Protein AF-A0A6C0IXD8-F1 (afdb_monomer_lite)

pLDDT: mean 88.72, std 10.41, range [42.44, 98.44]

Foldseek 3Di:
DPPPVVVLVVLLVVLVVCLVVVVLVVNVVSCVVCVVVLVVVPPLDPSSQSSLLSVLSSCLVVVVVVVNVVSCVVCVVSHDLVSLQSVLLSCVVPPVPVSVVSLVVSVVQFADEQVNVQVCQVSVVLVSLVVFAPFLYAHQDPPPFDFDPDCPLFAADDDDVVLLVVVLVVLVVLDDPVLVVVLVVLCVVVLPFAEEEEALVQQQLVPVRHRDLVSLVSVLVVLVVCVVVRYQYQYEEAPQQLDCDDPRHGDDPSSPVSSVSCCVSNSPSYRHGYPPGDSVSVQLSCCSVSVHAYEHPDLCVVVLVVPDDPDRDNSSVSSSSSNSLSYWYWDDDPPDIGTDPLSNDSGRQGWHADPNWIWHAHPVRTITIDD

Structure (mmCIF, N/CA/C/O backbone):
data_AF-A0A6C0IXD8-F1
#
_entry.id   AF-A0A6C0IXD8-F1
#
loop_
_atom_site.group_PDB
_atom_site.id
_atom_site.type_symbol
_atom_site.label_atom_id
_atom_site.label_alt_id
_atom_site.label_comp_id
_atom_site.label_asym_id
_atom_site.label_entity_id
_atom_site.label_seq_id
_atom_site.pdbx_PDB_ins_code
_atom_site.Cartn_x
_atom_site.Cartn_y
_atom_site.Cartn_z
_atom_site.occupancy
_atom_site.B_iso_or_equiv
_atom_site.auth_seq_id
_atom_site.auth_comp_id
_atom_site.auth_asym_id
_atom_site.auth_atom_id
_atom_site.pdbx_PDB_model_num
ATOM 1 N N . MET A 1 1 ? 20.374 34.508 -15.115 1.00 42.44 1 MET A N 1
ATOM 2 C CA . MET A 1 1 ? 20.279 33.043 -14.886 1.00 42.44 1 MET A CA 1
ATOM 3 C C . MET A 1 1 ? 19.040 32.383 -15.519 1.00 42.44 1 MET A C 1
ATOM 5 O O . MET A 1 1 ? 18.922 31.171 -15.458 1.00 42.44 1 MET A O 1
ATOM 9 N N . THR A 1 2 ? 18.142 33.119 -16.185 1.00 46.53 2 THR A N 1
ATOM 10 C CA . THR A 1 2 ? 16.890 32.603 -16.788 1.00 46.53 2 THR A CA 1
ATOM 11 C C . THR A 1 2 ? 17.009 32.144 -18.252 1.00 46.53 2 THR A C 1
ATOM 13 O O . THR A 1 2 ? 16.083 31.535 -18.786 1.00 46.53 2 THR A O 1
ATOM 16 N N . THR A 1 3 ? 18.137 32.409 -18.915 1.00 56.50 3 THR A N 1
ATOM 17 C CA . THR A 1 3 ? 18.335 32.192 -20.359 1.00 56.50 3 THR A CA 1
ATOM 18 C C . THR A 1 3 ? 18.715 30.755 -20.738 1.00 56.50 3 THR A C 1
ATOM 20 O O . THR A 1 3 ? 18.281 30.288 -21.788 1.00 56.50 3 THR A O 1
ATOM 23 N N . SER A 1 4 ? 19.434 30.009 -19.888 1.00 69.50 4 SER A N 1
ATOM 24 C CA . SER A 1 4 ? 19.856 28.628 -20.193 1.00 69.50 4 SER A CA 1
ATOM 25 C C . SER A 1 4 ? 18.725 27.603 -20.049 1.00 69.50 4 SER A C 1
ATOM 27 O O . SER A 1 4 ? 18.538 26.761 -20.922 1.00 69.50 4 SER A O 1
ATOM 29 N N . ALA A 1 5 ? 17.908 27.699 -18.996 1.00 74.62 5 ALA A N 1
ATOM 30 C CA . ALA A 1 5 ? 16.806 26.759 -18.770 1.00 74.62 5 ALA A CA 1
ATOM 31 C C . ALA A 1 5 ? 15.726 26.856 -19.861 1.00 74.62 5 ALA A C 1
ATOM 33 O O . ALA A 1 5 ? 15.220 25.840 -20.333 1.00 74.62 5 ALA A O 1
ATOM 34 N N . ARG A 1 6 ? 15.396 28.076 -20.309 1.00 82.56 6 ARG A N 1
ATOM 35 C CA . ARG A 1 6 ? 14.445 28.288 -21.412 1.00 82.56 6 ARG A CA 1
ATOM 36 C C . ARG A 1 6 ? 14.970 27.710 -22.729 1.00 82.56 6 ARG A C 1
ATOM 38 O O . ARG A 1 6 ? 14.201 27.099 -23.462 1.00 82.56 6 ARG A O 1
ATOM 45 N N . TYR A 1 7 ? 16.267 27.861 -22.991 1.00 85.31 7 TYR A N 1
ATOM 46 C CA . TYR A 1 7 ? 16.922 27.280 -24.162 1.00 85.31 7 TYR A CA 1
ATOM 47 C C . TYR A 1 7 ? 16.812 25.747 -24.174 1.00 85.31 7 TYR A C 1
ATOM 49 O O . TYR A 1 7 ? 16.302 25.179 -25.138 1.00 85.31 7 TYR A O 1
ATOM 57 N N . PHE A 1 8 ? 17.179 25.075 -23.076 1.00 86.88 8 PHE A N 1
ATOM 58 C CA . PHE A 1 8 ? 17.083 23.612 -22.994 1.00 86.88 8 PHE A CA 1
ATOM 59 C C . PHE A 1 8 ? 15.641 23.094 -23.073 1.00 86.88 8 PHE A C 1
ATOM 61 O O . PHE A 1 8 ? 15.390 22.071 -23.707 1.00 86.88 8 PHE A O 1
ATOM 68 N N . ARG A 1 9 ? 14.669 23.816 -22.499 1.00 88.12 9 ARG A N 1
ATOM 69 C CA . ARG A 1 9 ? 13.244 23.467 -22.646 1.00 88.12 9 ARG A CA 1
ATOM 70 C C . ARG A 1 9 ? 12.777 23.524 -24.094 1.00 88.12 9 ARG A C 1
ATOM 72 O O . ARG A 1 9 ? 12.046 22.631 -24.507 1.00 88.12 9 ARG A O 1
ATOM 79 N N . ASN A 1 10 ? 13.212 24.527 -24.855 1.00 91.25 10 ASN A N 1
ATOM 80 C CA . ASN A 1 10 ? 12.882 24.621 -26.276 1.00 91.25 10 ASN A CA 1
ATOM 81 C C . ASN A 1 10 ? 13.479 23.452 -27.070 1.00 91.25 10 ASN A C 1
ATOM 83 O O . ASN A 1 10 ? 12.788 22.890 -27.912 1.00 91.25 10 ASN A O 1
ATOM 87 N N . ILE A 1 11 ? 14.718 23.040 -26.772 1.00 92.88 11 ILE A N 1
ATOM 88 C CA . ILE A 1 11 ? 15.319 21.858 -27.412 1.00 92.88 11 ILE A CA 1
ATOM 89 C C . ILE A 1 11 ? 14.497 20.604 -27.111 1.00 92.88 11 ILE A C 1
ATOM 91 O O . ILE A 1 11 ? 14.124 19.894 -28.039 1.00 92.88 11 ILE A O 1
ATOM 95 N N . ASN A 1 12 ? 14.171 20.352 -25.840 1.00 93.12 12 ASN A N 1
ATOM 96 C CA . ASN A 1 12 ? 13.378 19.181 -25.459 1.00 93.12 12 ASN A CA 1
ATOM 97 C C . ASN A 1 12 ? 11.992 19.197 -26.111 1.00 93.12 12 ASN A C 1
ATOM 99 O O . ASN A 1 12 ? 11.518 18.162 -26.567 1.00 93.12 12 ASN A O 1
ATOM 103 N N . HIS A 1 13 ? 11.351 20.367 -26.175 1.00 95.19 13 HIS A N 1
ATOM 104 C CA . HIS A 1 13 ? 10.063 20.524 -26.841 1.00 95.19 13 HIS A CA 1
ATOM 105 C C . HIS A 1 13 ? 10.154 20.196 -28.335 1.00 95.19 13 HIS A C 1
ATOM 107 O O . HIS A 1 13 ? 9.361 19.398 -28.827 1.00 95.19 13 HIS A O 1
ATOM 113 N N . ASN A 1 14 ? 11.142 20.750 -29.040 1.00 95.69 14 ASN A N 1
ATOM 114 C CA . ASN A 1 14 ? 11.331 20.495 -30.467 1.00 95.69 14 ASN A CA 1
ATOM 115 C C . ASN A 1 14 ? 11.665 19.025 -30.738 1.00 95.69 14 ASN A C 1
ATOM 117 O O . ASN A 1 14 ? 11.085 18.428 -31.639 1.00 95.69 14 ASN A O 1
ATOM 121 N N . LEU A 1 15 ? 12.543 18.421 -29.930 1.00 96.06 15 LEU A N 1
ATOM 122 C CA . LEU A 1 15 ? 12.874 17.005 -30.058 1.00 96.06 15 LEU A CA 1
ATOM 123 C C . LEU A 1 15 ? 11.634 16.132 -29.851 1.00 96.06 15 LEU A C 1
ATOM 125 O O . LEU A 1 15 ? 11.383 15.240 -30.650 1.00 96.06 15 LEU A O 1
ATOM 129 N N . TYR A 1 16 ? 10.826 16.419 -28.828 1.00 96.12 16 TYR A N 1
ATOM 130 C CA . TYR A 1 16 ? 9.556 15.728 -28.620 1.00 96.12 16 TYR A CA 1
ATOM 131 C C . TYR A 1 16 ? 8.643 15.835 -29.851 1.00 96.12 16 TYR A C 1
ATOM 133 O O . TYR A 1 16 ? 8.161 14.814 -30.327 1.00 96.12 16 TYR A O 1
ATOM 141 N N . GLN A 1 17 ? 8.460 17.038 -30.408 1.00 96.94 17 GLN A N 1
ATOM 142 C CA . GLN A 1 17 ? 7.643 17.241 -31.611 1.00 96.94 17 GLN A CA 1
ATOM 143 C C . GLN A 1 17 ? 8.174 16.454 -32.817 1.00 96.94 17 GLN A C 1
ATOM 145 O O . GLN A 1 17 ? 7.389 15.845 -33.539 1.00 96.94 17 GLN A O 1
ATOM 150 N N . PHE A 1 18 ? 9.493 16.414 -33.024 1.00 96.75 18 PHE A N 1
ATOM 151 C CA . PHE A 1 18 ? 10.083 15.619 -34.101 1.00 96.75 18 PHE A CA 1
ATOM 152 C C . PHE A 1 18 ? 9.850 14.118 -33.913 1.00 96.75 18 PHE A C 1
ATOM 154 O O . PHE A 1 18 ? 9.549 13.433 -34.886 1.00 96.75 18 PHE A O 1
ATOM 161 N N . LEU A 1 19 ? 9.921 13.609 -32.679 1.00 94.69 19 LEU A N 1
ATOM 162 C CA . LEU A 1 19 ? 9.642 12.199 -32.396 1.00 94.69 19 LEU A CA 1
ATOM 163 C C . LEU A 1 19 ? 8.166 11.841 -32.595 1.00 94.69 19 LEU A C 1
ATOM 165 O O . LEU A 1 19 ? 7.882 10.792 -33.161 1.00 94.69 19 LEU A O 1
ATOM 169 N N . GLU A 1 20 ? 7.231 12.697 -32.176 1.00 93.50 20 GLU A N 1
ATOM 170 C CA . GLU A 1 20 ? 5.794 12.457 -32.396 1.00 93.50 20 GLU A CA 1
ATOM 171 C C . GLU A 1 20 ? 5.418 12.504 -33.886 1.00 93.50 20 GLU A C 1
ATOM 173 O O . GLU A 1 20 ? 4.557 11.750 -34.333 1.00 93.50 20 GLU A O 1
ATOM 178 N N . ASN A 1 21 ? 6.102 13.340 -34.672 1.00 93.44 21 ASN A N 1
ATOM 179 C CA . ASN A 1 21 ? 5.870 13.477 -36.113 1.00 93.44 21 ASN A CA 1
ATOM 180 C C . ASN A 1 21 ? 6.719 12.519 -36.974 1.00 93.44 21 ASN A C 1
ATOM 182 O O . ASN A 1 21 ? 6.672 12.607 -38.200 1.00 93.44 21 ASN A O 1
ATOM 186 N N . ASN A 1 22 ? 7.490 11.608 -36.366 1.00 90.62 22 ASN A N 1
ATOM 187 C CA . ASN A 1 22 ? 8.426 10.698 -37.047 1.00 90.62 22 ASN A CA 1
ATOM 188 C C . ASN A 1 22 ? 9.483 11.406 -37.933 1.00 90.62 22 ASN A C 1
ATOM 190 O O . ASN A 1 22 ? 9.986 10.837 -38.904 1.00 90.62 22 ASN A O 1
ATOM 194 N N . SER A 1 23 ? 9.854 12.643 -37.595 1.00 93.75 23 SER A N 1
ATOM 195 C CA . SER A 1 23 ? 10.885 13.451 -38.266 1.00 93.75 23 SER A CA 1
ATOM 196 C C . SER A 1 23 ? 12.293 13.036 -37.810 1.00 93.75 23 SER A C 1
ATOM 198 O O . SER A 1 23 ? 12.977 13.742 -37.065 1.00 93.75 23 SER A O 1
ATOM 200 N N . ASN A 1 24 ? 12.711 11.826 -38.199 1.00 92.06 24 ASN A N 1
ATOM 201 C CA . ASN A 1 24 ? 13.925 11.184 -37.677 1.00 92.06 24 ASN A CA 1
ATOM 202 C C . ASN A 1 24 ? 15.227 11.913 -38.047 1.00 92.06 24 ASN A C 1
ATOM 204 O O . ASN A 1 24 ? 16.169 11.912 -37.252 1.00 92.06 24 ASN A O 1
ATOM 208 N N . ALA A 1 25 ? 15.301 12.534 -39.228 1.00 93.94 25 ALA A N 1
ATOM 209 C CA . ALA A 1 25 ? 16.499 13.250 -39.669 1.00 93.94 25 ALA A CA 1
ATOM 210 C C . ALA A 1 25 ? 16.724 14.516 -38.827 1.00 93.94 25 ALA A C 1
ATOM 212 O O . ALA A 1 25 ? 17.820 14.750 -38.316 1.00 93.94 25 ALA A O 1
ATOM 213 N N . GLU A 1 26 ? 15.659 15.284 -38.611 1.00 95.94 26 GLU A N 1
ATOM 214 C CA . GLU A 1 26 ? 15.639 16.490 -37.791 1.00 95.94 26 GLU A CA 1
ATOM 215 C C . GLU A 1 26 ? 15.909 16.161 -36.321 1.00 95.94 26 GLU A C 1
ATOM 217 O O . GLU A 1 26 ? 16.699 16.847 -35.669 1.00 95.94 26 GLU A O 1
ATOM 222 N N . ALA A 1 27 ? 15.318 15.075 -35.808 1.00 95.56 27 ALA A N 1
ATOM 223 C CA . ALA A 1 27 ? 15.601 14.573 -34.468 1.00 95.56 27 ALA A CA 1
ATOM 224 C C . ALA A 1 27 ? 17.086 14.207 -34.310 1.00 95.56 27 ALA A C 1
ATOM 226 O O . ALA A 1 27 ? 17.732 14.676 -33.374 1.00 95.56 27 ALA A O 1
ATOM 227 N N . SER A 1 28 ? 17.652 13.439 -35.249 1.00 95.31 28 SER A N 1
ATOM 228 C CA . SER A 1 28 ? 19.066 13.047 -35.229 1.00 95.31 28 SER A CA 1
ATOM 229 C C . SER A 1 28 ? 19.998 14.260 -35.265 1.00 95.31 28 SER A C 1
ATOM 231 O O . SER A 1 28 ? 20.913 14.372 -34.446 1.00 95.31 28 SER A O 1
ATOM 233 N N . GLN A 1 29 ? 19.733 15.222 -36.154 1.00 95.81 29 GLN A N 1
ATOM 234 C CA . GLN A 1 29 ? 20.514 16.454 -36.245 1.00 95.81 29 GLN A CA 1
ATOM 235 C C . GLN A 1 29 ? 20.439 17.263 -34.943 1.00 95.81 29 GLN A C 1
ATOM 237 O O . GLN A 1 29 ? 21.460 17.748 -34.448 1.00 95.81 29 GLN A O 1
ATOM 242 N N . LEU A 1 30 ? 19.242 17.389 -34.361 1.00 95.00 30 LEU A N 1
ATOM 243 C CA . LEU A 1 30 ? 19.043 18.116 -33.113 1.00 95.00 30 LEU A CA 1
ATOM 244 C C . LEU A 1 30 ? 19.779 17.444 -31.947 1.00 95.00 30 LEU A C 1
ATOM 246 O O . LEU A 1 30 ? 20.395 18.148 -31.142 1.00 95.00 30 LEU A O 1
ATOM 250 N N . ILE A 1 31 ? 19.758 16.110 -31.879 1.00 94.69 31 ILE A N 1
ATOM 251 C CA . ILE A 1 31 ? 20.506 15.330 -30.890 1.00 94.69 31 ILE A CA 1
ATOM 252 C C . ILE A 1 31 ? 22.002 15.589 -31.065 1.00 94.69 31 ILE A C 1
ATOM 254 O O . ILE A 1 31 ? 22.629 16.098 -30.139 1.00 94.69 31 ILE A O 1
ATOM 258 N N . ASN A 1 32 ? 22.561 15.338 -32.250 1.00 93.00 32 ASN A N 1
ATOM 259 C CA . ASN A 1 32 ? 24.000 15.452 -32.507 1.00 93.00 32 ASN A CA 1
ATOM 260 C C . ASN A 1 32 ? 24.551 16.853 -32.199 1.00 93.00 32 ASN A C 1
ATOM 262 O O . ASN A 1 32 ? 25.610 16.984 -31.585 1.00 93.00 32 ASN A O 1
ATOM 266 N N . ASN A 1 33 ? 23.803 17.902 -32.548 1.00 92.50 33 ASN A N 1
ATOM 267 C CA . ASN A 1 33 ? 24.221 19.284 -32.314 1.00 92.50 33 ASN A CA 1
ATOM 268 C C . ASN A 1 33 ? 24.217 19.678 -30.829 1.00 92.50 33 ASN A C 1
ATOM 270 O O . ASN A 1 33 ? 25.000 20.534 -30.417 1.00 92.50 33 ASN A O 1
ATOM 274 N N . ASN A 1 34 ? 23.329 19.093 -30.020 1.00 89.56 34 ASN A N 1
ATOM 275 C CA . ASN A 1 34 ? 23.097 19.546 -28.646 1.00 89.56 34 ASN A CA 1
ATOM 276 C C . ASN A 1 34 ? 23.604 18.571 -27.579 1.00 89.56 34 ASN A C 1
ATOM 278 O O . ASN A 1 34 ? 23.817 18.988 -26.439 1.00 89.56 34 ASN A O 1
ATOM 282 N N . PHE A 1 35 ? 23.864 17.309 -27.923 1.00 87.81 35 PHE A N 1
ATOM 283 C CA . PHE A 1 35 ? 24.332 16.291 -26.982 1.00 87.81 35 PHE A CA 1
ATOM 284 C C . PHE A 1 35 ? 25.600 16.713 -26.209 1.00 87.81 35 PHE A C 1
ATOM 286 O O . PHE A 1 35 ? 25.595 16.635 -24.976 1.00 87.81 35 PHE A O 1
ATOM 293 N N . PRO A 1 36 ? 26.649 17.274 -26.853 1.00 84.75 36 PRO A N 1
ATOM 294 C CA . PRO A 1 36 ? 27.843 17.738 -26.139 1.00 84.75 36 PRO A CA 1
ATOM 295 C C . PRO A 1 36 ? 27.567 18.887 -25.156 1.00 84.75 36 PRO A C 1
ATOM 297 O O . PRO A 1 36 ? 28.274 19.044 -24.160 1.00 84.75 36 PRO A O 1
ATOM 300 N N . ILE A 1 37 ? 26.545 19.704 -25.427 1.00 82.19 37 ILE A N 1
ATOM 301 C CA . ILE A 1 37 ? 26.159 20.843 -24.584 1.00 82.19 37 ILE A CA 1
ATOM 302 C C . ILE A 1 37 ? 25.464 20.335 -23.318 1.00 82.19 37 ILE A C 1
ATOM 304 O O . ILE A 1 37 ? 25.805 20.763 -22.214 1.00 82.19 37 ILE A O 1
ATOM 308 N N . PHE A 1 38 ? 24.540 19.382 -23.465 1.00 79.38 38 PHE A N 1
ATOM 309 C CA . PHE A 1 38 ? 23.871 18.733 -22.335 1.00 79.38 38 PHE A CA 1
ATOM 310 C C . PHE A 1 38 ? 24.845 17.953 -21.444 1.00 79.38 38 PHE A C 1
ATOM 312 O O . PHE A 1 38 ? 24.666 17.933 -20.226 1.00 79.38 38 PHE A O 1
ATOM 319 N N . LEU A 1 39 ? 25.901 17.384 -22.033 1.00 72.56 39 LEU A N 1
ATOM 320 C CA . LEU A 1 39 ? 26.997 16.736 -21.314 1.00 72.56 39 LEU A CA 1
ATOM 321 C C . LEU A 1 39 ? 27.829 17.704 -20.467 1.00 72.56 39 LEU A C 1
ATOM 323 O O . LEU A 1 39 ? 28.108 17.431 -19.303 1.00 72.56 39 LEU A O 1
ATOM 327 N N . LYS A 1 40 ? 28.219 18.851 -21.031 1.00 70.69 40 LYS A N 1
ATOM 328 C CA . LYS A 1 40 ? 29.021 19.860 -20.315 1.00 70.69 40 LYS A CA 1
ATOM 329 C C . LYS A 1 40 ? 28.241 20.564 -19.204 1.00 70.69 40 LYS A C 1
ATOM 331 O O . LYS A 1 40 ? 28.841 21.010 -18.234 1.00 70.69 40 LYS A O 1
ATOM 336 N N . GLY A 1 41 ? 26.920 20.671 -19.345 1.00 62.25 41 GLY A N 1
ATOM 337 C CA . GLY A 1 41 ? 26.014 21.219 -18.330 1.00 62.25 41 GLY A CA 1
ATOM 338 C C . GLY A 1 41 ? 25.398 20.166 -17.405 1.00 62.25 41 GLY A C 1
ATOM 339 O O . GLY A 1 41 ? 24.355 20.430 -16.800 1.00 62.25 41 GLY A O 1
ATOM 340 N N . TYR A 1 42 ? 25.962 18.956 -17.354 1.00 61.19 42 TYR A N 1
ATOM 341 C CA . TYR A 1 42 ? 25.372 17.841 -16.629 1.00 61.19 42 TYR A CA 1
ATOM 342 C C . TYR A 1 42 ? 25.459 18.038 -15.110 1.00 61.19 42 TYR A C 1
ATOM 344 O O . TYR A 1 42 ? 26.433 17.672 -14.461 1.00 61.19 42 TYR A O 1
ATOM 352 N N . ASN A 1 43 ? 24.380 18.575 -14.538 1.00 64.25 43 ASN A N 1
ATOM 353 C CA . ASN A 1 43 ? 24.223 18.753 -13.091 1.00 64.25 43 ASN A CA 1
ATOM 354 C C . ASN A 1 43 ? 23.050 17.911 -12.545 1.00 64.25 43 ASN A C 1
ATOM 356 O O . ASN A 1 43 ? 22.524 18.196 -11.473 1.00 64.25 43 ASN A O 1
ATOM 360 N N . GLY A 1 44 ? 22.557 16.931 -13.318 1.00 64.94 44 GLY A N 1
ATOM 361 C CA . GLY A 1 44 ? 21.349 16.170 -12.975 1.00 64.94 44 GLY A CA 1
ATOM 362 C C . GLY A 1 44 ? 20.050 16.992 -13.013 1.00 64.94 44 GLY A C 1
ATOM 363 O O . GLY A 1 44 ? 19.069 16.617 -12.368 1.00 64.94 44 GLY A O 1
ATOM 364 N N . THR A 1 45 ? 20.032 18.109 -13.750 1.00 79.56 45 THR A N 1
ATOM 365 C CA . THR A 1 45 ? 18.864 18.996 -13.874 1.00 79.56 45 THR A CA 1
ATOM 366 C C . THR A 1 45 ? 17.694 18.293 -14.566 1.00 79.56 45 THR A C 1
ATOM 368 O O . THR A 1 45 ? 17.865 17.338 -15.332 1.00 79.56 45 THR A O 1
ATOM 371 N N . LYS A 1 46 ? 16.475 18.786 -14.315 1.00 83.00 46 LYS A N 1
ATOM 372 C CA . LYS A 1 46 ? 15.241 18.263 -14.922 1.00 83.00 46 LYS A CA 1
ATOM 373 C C . LYS A 1 46 ? 15.304 18.295 -16.451 1.00 83.00 46 LYS A C 1
ATOM 375 O O . LYS A 1 46 ? 14.890 17.341 -17.102 1.00 83.00 46 LYS A O 1
ATOM 380 N N . GLU A 1 47 ? 15.829 19.379 -17.016 1.00 86.06 47 GLU A N 1
ATOM 381 C CA . GLU A 1 47 ? 15.973 19.557 -18.457 1.00 86.06 47 GLU A CA 1
ATOM 382 C C . GLU A 1 47 ? 16.924 18.519 -19.071 1.00 86.06 47 GLU A C 1
ATOM 384 O O . GLU A 1 47 ? 16.582 17.926 -20.093 1.00 86.06 47 GLU A O 1
ATOM 389 N N . THR A 1 48 ? 18.063 18.234 -18.431 1.00 85.06 48 THR A N 1
ATOM 390 C CA . THR A 1 48 ? 19.012 17.223 -18.919 1.00 85.06 48 THR A CA 1
ATOM 391 C C . THR A 1 48 ? 18.436 15.814 -18.846 1.00 85.06 48 THR A C 1
ATOM 393 O O . THR A 1 48 ? 18.544 15.070 -19.816 1.00 85.06 48 THR A O 1
ATOM 396 N N . LYS A 1 49 ? 17.752 15.456 -17.750 1.00 87.00 49 LYS A N 1
ATOM 397 C CA . LYS A 1 49 ? 17.061 14.159 -17.646 1.00 87.00 49 LYS A CA 1
ATOM 398 C C . LYS A 1 49 ? 16.021 13.988 -18.753 1.00 87.00 49 LYS A C 1
ATOM 400 O O . LYS A 1 49 ? 16.029 12.975 -19.438 1.00 87.00 49 LYS A O 1
ATOM 405 N N . GLY A 1 50 ? 15.196 15.014 -18.983 1.00 89.75 50 GLY A N 1
ATOM 406 C CA . GLY A 1 50 ? 14.196 14.992 -20.052 1.00 89.75 50 GLY A CA 1
ATOM 407 C C . GLY A 1 50 ? 14.805 14.849 -21.449 1.00 89.75 50 GLY A C 1
ATOM 408 O O . GLY A 1 50 ? 14.247 14.138 -22.279 1.00 89.75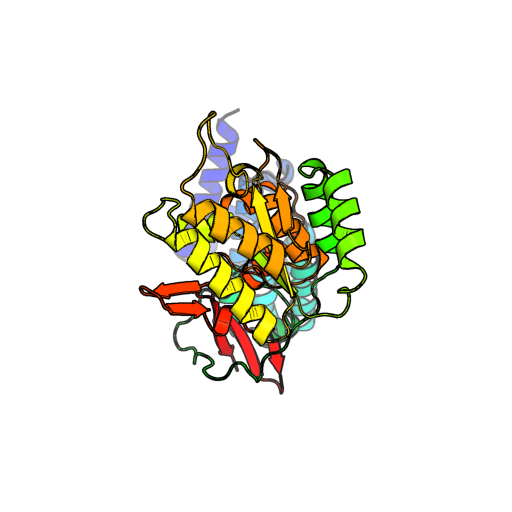 50 GLY A O 1
ATOM 409 N N . PHE A 1 51 ? 15.962 15.467 -21.702 1.00 92.12 51 PHE A N 1
ATOM 410 C CA . PHE A 1 51 ? 16.676 15.303 -22.969 1.00 92.12 51 PHE A CA 1
ATOM 411 C C . PHE A 1 51 ? 17.155 13.858 -23.167 1.00 92.12 51 PHE A C 1
ATOM 413 O O . PHE A 1 51 ? 16.893 13.270 -24.213 1.00 92.12 51 PHE A O 1
ATOM 420 N N . ILE A 1 52 ? 17.794 13.259 -22.154 1.00 92.25 52 ILE A N 1
ATOM 421 C CA . ILE A 1 52 ? 18.285 11.872 -22.219 1.00 92.25 52 ILE A CA 1
ATOM 422 C C . ILE A 1 52 ? 17.142 10.880 -22.472 1.00 92.25 52 ILE A C 1
ATOM 424 O O . ILE A 1 52 ? 17.282 10.001 -23.320 1.00 92.25 52 ILE A O 1
ATOM 428 N N . SER A 1 53 ? 15.990 11.047 -21.819 1.00 94.06 53 SER A N 1
ATOM 429 C CA . SER A 1 53 ? 14.804 10.214 -22.064 1.00 94.06 53 SER A CA 1
ATOM 430 C C . SER A 1 53 ? 14.314 10.292 -23.516 1.00 94.06 53 SER A C 1
ATOM 432 O O . SER A 1 53 ? 13.953 9.274 -24.106 1.00 94.06 53 SER A O 1
ATOM 434 N N . LEU A 1 54 ? 14.332 11.483 -24.126 1.00 95.44 54 LEU A N 1
ATOM 435 C CA . LEU A 1 54 ? 13.958 11.656 -25.535 1.00 95.44 54 LEU A CA 1
ATOM 436 C C . LEU A 1 54 ? 14.989 11.027 -26.482 1.00 95.44 54 LEU A C 1
ATOM 438 O O . LEU A 1 54 ? 14.604 10.410 -27.471 1.00 95.44 54 LEU A O 1
ATOM 442 N N . VAL A 1 55 ? 16.282 11.125 -26.163 1.00 95.56 55 VAL A N 1
ATOM 443 C CA . VAL A 1 55 ? 17.354 10.458 -26.922 1.00 95.56 55 VAL A CA 1
ATOM 444 C C . VAL A 1 55 ? 17.200 8.933 -26.867 1.00 95.56 55 VAL A C 1
ATOM 446 O O . VAL A 1 55 ? 17.297 8.271 -27.896 1.00 95.56 55 VAL A O 1
ATOM 449 N N . LEU A 1 56 ? 16.898 8.364 -25.695 1.00 96.06 56 LEU A N 1
ATOM 450 C CA . LEU A 1 56 ? 16.596 6.933 -25.568 1.00 96.06 56 LEU A CA 1
ATOM 451 C C . LEU A 1 56 ? 15.379 6.539 -26.413 1.00 96.06 56 LEU A C 1
ATOM 453 O O . LEU A 1 56 ? 15.438 5.547 -27.138 1.00 96.06 56 LEU A O 1
ATOM 457 N N . LYS A 1 57 ? 14.297 7.332 -26.369 1.00 95.88 57 LYS A N 1
ATOM 458 C CA . LYS A 1 57 ? 13.103 7.110 -27.201 1.00 95.88 57 LYS A CA 1
ATOM 459 C C . LYS A 1 57 ? 13.455 7.097 -28.692 1.00 95.88 57 LYS A C 1
ATOM 461 O O . LYS A 1 57 ? 12.996 6.202 -29.393 1.00 95.88 57 LYS A O 1
ATOM 466 N N . PHE A 1 58 ? 14.288 8.034 -29.148 1.00 97.44 58 PHE A N 1
ATOM 467 C CA . PHE A 1 58 ? 14.766 8.094 -30.531 1.00 97.44 58 PHE A CA 1
ATOM 468 C C . PHE A 1 58 ? 15.524 6.828 -30.951 1.00 97.44 58 PHE A C 1
ATOM 470 O O . PHE A 1 58 ? 15.238 6.264 -32.007 1.00 97.44 58 PHE A O 1
ATOM 477 N N . TYR A 1 59 ? 16.476 6.353 -30.142 1.00 97.38 59 TYR A N 1
ATOM 478 C CA . TYR A 1 59 ? 17.255 5.158 -30.490 1.00 97.38 59 TYR A CA 1
ATOM 479 C C . TYR A 1 59 ? 16.424 3.872 -30.442 1.00 97.38 59 TYR A C 1
ATOM 481 O O . TYR A 1 59 ? 16.604 2.996 -31.283 1.00 97.38 59 TYR A O 1
ATOM 489 N N . ILE A 1 60 ? 15.442 3.793 -29.538 1.00 95.81 60 ILE A N 1
ATOM 490 C CA . ILE A 1 60 ? 14.445 2.714 -29.530 1.00 95.81 60 ILE A CA 1
ATOM 491 C C . ILE A 1 60 ? 13.616 2.735 -30.821 1.00 95.81 60 ILE A C 1
ATOM 493 O O . ILE A 1 60 ? 13.471 1.702 -31.469 1.00 95.81 60 ILE A O 1
ATOM 497 N N . SER A 1 61 ? 13.084 3.897 -31.225 1.00 94.31 61 SER A N 1
ATOM 498 C CA . SER A 1 61 ? 12.227 4.000 -32.415 1.00 94.31 61 SER A CA 1
ATOM 499 C C . SER A 1 61 ? 12.986 3.821 -33.731 1.00 94.31 61 SER A C 1
ATOM 501 O O . SER A 1 61 ? 12.405 3.370 -34.713 1.00 94.31 61 SER A O 1
ATOM 503 N N . SER A 1 62 ? 14.276 4.164 -33.759 1.00 94.75 62 SER A N 1
ATOM 504 C CA . SER A 1 62 ? 15.163 3.956 -34.914 1.00 94.75 62 SER A CA 1
ATOM 505 C C . SER A 1 62 ? 15.854 2.588 -34.924 1.00 94.75 62 SER A C 1
ATOM 507 O O . SER A 1 62 ? 16.559 2.281 -35.882 1.00 94.75 62 SER A O 1
ATOM 509 N N . ASN A 1 63 ? 15.614 1.750 -33.906 1.00 94.44 63 ASN A N 1
ATOM 510 C CA . ASN A 1 63 ? 16.204 0.418 -33.758 1.00 94.44 63 ASN A CA 1
ATOM 511 C C . ASN A 1 63 ? 17.752 0.431 -33.748 1.00 94.44 63 ASN A C 1
ATOM 513 O O . ASN A 1 63 ? 18.401 -0.494 -34.239 1.00 94.44 63 ASN A O 1
ATOM 517 N N . ASP A 1 64 ? 18.347 1.493 -33.197 1.00 96.00 64 ASP A N 1
ATOM 518 C CA . ASP A 1 64 ? 19.797 1.671 -33.063 1.00 96.00 64 ASP A CA 1
ATOM 519 C C . ASP A 1 64 ? 20.267 1.156 -31.695 1.00 96.00 64 ASP A C 1
ATOM 521 O O . ASP A 1 64 ? 20.438 1.904 -30.728 1.00 96.00 64 ASP A O 1
ATOM 525 N N . SER A 1 65 ? 20.456 -0.162 -31.604 1.00 96.50 65 SER A N 1
ATOM 526 C CA . SER A 1 65 ? 20.831 -0.837 -30.355 1.00 96.50 65 SER A CA 1
ATOM 527 C C . SER A 1 65 ? 22.185 -0.390 -29.799 1.00 96.50 65 SER A C 1
ATOM 529 O O . SER A 1 65 ? 22.376 -0.382 -28.586 1.00 96.50 65 SER A O 1
ATOM 531 N N . ILE A 1 66 ? 23.136 -0.022 -30.666 1.00 96.56 66 ILE A N 1
ATOM 532 C CA . ILE A 1 66 ? 24.497 0.345 -30.250 1.00 96.56 66 ILE A CA 1
ATOM 533 C C . ILE A 1 66 ? 24.459 1.674 -29.500 1.00 96.56 66 ILE A C 1
ATOM 535 O O . ILE A 1 66 ? 24.964 1.775 -28.380 1.00 96.56 66 ILE A O 1
ATOM 539 N N . ASN A 1 67 ? 23.837 2.695 -30.093 1.00 95.75 67 ASN A N 1
ATOM 540 C CA . ASN A 1 67 ? 23.727 3.988 -29.432 1.00 95.75 67 ASN A CA 1
ATOM 541 C C . ASN A 1 67 ? 22.762 3.939 -28.246 1.00 95.75 67 ASN A C 1
ATOM 543 O O . ASN A 1 67 ? 23.031 4.581 -27.230 1.00 95.75 67 ASN A O 1
ATOM 547 N N . LEU A 1 68 ? 21.704 3.126 -28.316 1.00 97.06 68 LEU A N 1
ATOM 548 C CA . LEU A 1 68 ? 20.822 2.880 -27.178 1.00 97.06 68 LEU A CA 1
ATOM 549 C C . LEU A 1 68 ? 21.593 2.360 -25.953 1.00 97.06 68 LEU A C 1
ATOM 551 O O . LEU A 1 68 ? 21.469 2.934 -24.869 1.00 97.06 68 LEU A O 1
ATOM 555 N N . ASP A 1 69 ? 22.418 1.323 -26.126 1.00 97.56 69 ASP A N 1
ATOM 556 C CA . ASP A 1 69 ? 23.215 0.727 -25.046 1.00 97.56 69 ASP A CA 1
ATOM 557 C C . ASP A 1 69 ? 24.228 1.723 -24.479 1.00 97.56 69 ASP A C 1
ATOM 559 O O . ASP A 1 69 ? 24.347 1.865 -23.259 1.00 97.56 69 ASP A O 1
ATOM 563 N N . ASN A 1 70 ? 24.912 2.467 -25.353 1.00 95.19 70 ASN A N 1
ATOM 564 C CA . ASN A 1 70 ? 25.878 3.484 -24.943 1.00 95.19 70 ASN A CA 1
ATOM 565 C C . ASN A 1 70 ? 25.230 4.549 -24.051 1.00 95.19 70 ASN A C 1
ATOM 567 O O . ASN A 1 70 ? 25.780 4.895 -23.001 1.00 95.19 70 ASN A O 1
ATOM 571 N N . ILE A 1 71 ? 24.052 5.053 -24.433 1.00 94.00 71 ILE A N 1
ATOM 572 C CA . ILE A 1 71 ? 23.316 6.031 -23.627 1.00 94.00 71 ILE A CA 1
ATOM 573 C C . ILE A 1 71 ? 22.845 5.392 -22.320 1.00 94.00 71 ILE A C 1
ATOM 575 O O . ILE A 1 71 ? 23.082 5.950 -21.250 1.00 94.00 71 ILE A O 1
ATOM 579 N N . TYR A 1 72 ? 22.222 4.214 -22.373 1.00 95.00 72 TYR A N 1
ATOM 580 C CA . TYR A 1 72 ? 21.704 3.554 -21.178 1.00 95.00 72 TYR A CA 1
ATOM 581 C C . TYR A 1 72 ? 22.796 3.320 -20.128 1.00 95.00 72 TYR A C 1
ATOM 583 O O . TYR A 1 72 ? 22.628 3.713 -18.977 1.00 95.00 72 TYR A O 1
ATOM 591 N N . ILE A 1 73 ? 23.937 2.750 -20.523 1.00 94.00 73 ILE A N 1
ATOM 592 C CA . ILE A 1 73 ? 25.060 2.471 -19.618 1.00 94.00 73 ILE A CA 1
ATOM 593 C C . ILE A 1 73 ? 25.633 3.771 -19.044 1.00 94.00 73 ILE A C 1
ATOM 595 O O . ILE A 1 73 ? 25.839 3.866 -17.833 1.00 94.00 73 ILE A O 1
ATOM 599 N N . SER A 1 74 ? 25.847 4.786 -19.886 1.00 90.81 74 SER A N 1
ATOM 600 C CA . SER A 1 74 ? 26.487 6.043 -19.471 1.00 90.81 74 SER A CA 1
ATOM 601 C C . SER A 1 74 ? 25.657 6.839 -18.460 1.00 90.81 74 SER A C 1
ATOM 603 O O . SER A 1 74 ? 26.223 7.521 -17.607 1.00 90.81 74 SER A O 1
ATOM 605 N N . TYR A 1 75 ? 24.324 6.757 -18.530 1.00 90.00 75 TYR A N 1
ATOM 606 C CA . TYR A 1 75 ? 23.422 7.553 -17.684 1.00 90.00 75 TYR A CA 1
ATOM 607 C C . TYR A 1 75 ? 22.537 6.714 -16.766 1.00 90.00 75 TYR A C 1
ATOM 609 O O . TYR A 1 75 ? 21.625 7.260 -16.152 1.00 90.00 75 TYR A O 1
ATOM 617 N N . LYS A 1 76 ? 22.808 5.412 -16.628 1.00 90.00 76 LYS A N 1
ATOM 618 C CA . LYS A 1 76 ? 21.961 4.439 -15.918 1.00 90.00 76 LYS A CA 1
ATOM 619 C C . LYS A 1 76 ? 21.409 4.954 -14.582 1.00 90.00 76 LYS A C 1
ATOM 621 O O . LYS A 1 76 ? 20.208 4.894 -14.349 1.00 90.00 76 LYS A O 1
ATOM 626 N N . ASN A 1 77 ? 22.277 5.545 -13.758 1.00 86.31 77 ASN A N 1
ATOM 627 C CA . ASN A 1 77 ? 21.955 6.025 -12.407 1.00 86.31 77 ASN A CA 1
ATOM 628 C C . ASN A 1 77 ? 21.104 7.307 -12.358 1.00 86.31 77 ASN A C 1
ATOM 630 O O . ASN A 1 77 ? 20.758 7.780 -11.276 1.00 86.31 77 ASN A O 1
ATOM 634 N N . THR A 1 78 ? 20.803 7.927 -13.498 1.00 83.38 78 THR A N 1
ATOM 635 C CA . THR A 1 78 ? 20.015 9.169 -13.565 1.00 83.38 78 THR A CA 1
ATOM 636 C C . THR A 1 78 ? 18.785 9.067 -14.447 1.00 83.38 78 THR A C 1
ATOM 638 O O . THR A 1 78 ? 17.998 10.021 -14.492 1.00 83.38 78 THR A O 1
ATOM 641 N N . LEU A 1 79 ? 18.594 7.909 -15.082 1.00 88.56 79 LEU A N 1
ATOM 642 C CA . LEU A 1 79 ? 17.408 7.585 -15.854 1.00 88.56 79 LEU A CA 1
ATOM 643 C C . LEU A 1 79 ? 16.158 7.585 -14.976 1.00 88.56 79 LEU A C 1
ATOM 645 O O . LEU A 1 79 ? 16.194 7.306 -13.771 1.00 88.56 79 LEU A O 1
ATOM 649 N N . MET A 1 80 ? 15.024 7.899 -15.596 1.00 87.38 80 MET A N 1
ATOM 650 C CA . MET A 1 80 ? 13.730 7.729 -14.951 1.00 87.38 80 MET A CA 1
ATOM 651 C C . MET A 1 80 ? 13.306 6.260 -15.027 1.00 87.38 80 MET A C 1
ATOM 653 O O . MET A 1 80 ? 13.665 5.539 -15.956 1.00 87.38 80 MET A O 1
ATOM 657 N N . LYS A 1 81 ? 12.437 5.833 -14.103 1.00 89.81 81 LYS A N 1
ATOM 658 C CA . LYS A 1 81 ? 11.847 4.479 -14.084 1.00 89.81 81 LYS A CA 1
ATOM 659 C C . LYS A 1 81 ? 11.336 4.026 -15.452 1.00 89.81 81 LYS A C 1
ATOM 661 O O . LYS A 1 81 ? 11.555 2.896 -15.877 1.00 89.81 81 LYS A O 1
ATOM 666 N N . ARG A 1 82 ? 10.638 4.936 -16.141 1.00 92.50 82 ARG A N 1
ATOM 667 C CA . ARG A 1 82 ? 10.040 4.682 -17.453 1.00 92.50 82 ARG A CA 1
ATOM 668 C C . ARG A 1 82 ? 11.086 4.430 -18.537 1.00 92.50 82 ARG A C 1
ATOM 670 O O . ARG A 1 82 ? 10.844 3.597 -19.398 1.00 92.50 82 ARG A O 1
ATOM 677 N N . ASP A 1 83 ? 12.229 5.105 -18.473 1.00 94.75 83 ASP A N 1
ATOM 678 C CA . ASP A 1 83 ? 13.313 4.953 -19.446 1.00 94.75 83 ASP A CA 1
ATOM 679 C C . ASP A 1 83 ? 13.943 3.563 -19.340 1.00 94.75 83 ASP A C 1
ATOM 681 O O . ASP A 1 83 ? 14.099 2.870 -20.343 1.00 94.75 83 ASP A O 1
ATOM 685 N N . ILE A 1 84 ? 14.222 3.119 -18.110 1.00 95.56 84 ILE A N 1
ATOM 686 C CA . ILE A 1 84 ? 14.768 1.783 -17.836 1.00 95.56 84 ILE A CA 1
ATOM 687 C C . ILE A 1 84 ? 13.766 0.700 -18.259 1.00 95.56 84 ILE A C 1
ATOM 689 O O . ILE A 1 84 ? 14.145 -0.312 -18.850 1.00 95.56 84 ILE A O 1
ATOM 693 N N . LEU A 1 85 ? 12.473 0.916 -18.002 1.00 95.94 85 LEU A N 1
ATOM 694 C CA . LEU A 1 85 ? 11.428 -0.028 -18.387 1.00 95.94 85 LEU A CA 1
ATOM 695 C C . LEU A 1 85 ? 11.239 -0.102 -19.912 1.00 95.94 85 LEU A C 1
ATOM 697 O O . LEU A 1 85 ? 11.089 -1.196 -20.446 1.00 95.94 85 LEU A O 1
ATOM 701 N N . ASN A 1 86 ? 11.320 1.030 -20.620 1.00 97.12 86 ASN A N 1
ATOM 702 C CA . ASN A 1 86 ? 11.312 1.072 -22.087 1.00 97.12 86 ASN A CA 1
ATOM 703 C C . ASN A 1 86 ? 12.533 0.355 -22.682 1.00 97.12 86 ASN A C 1
ATOM 705 O O . ASN A 1 86 ? 12.387 -0.410 -23.631 1.00 97.12 86 ASN A O 1
ATOM 709 N N . TYR A 1 87 ? 13.721 0.556 -22.104 1.00 98.06 87 TYR A N 1
ATOM 710 C CA . TYR A 1 87 ? 14.933 -0.172 -22.492 1.00 98.06 87 TYR A CA 1
ATOM 711 C C . TYR A 1 87 ? 14.776 -1.684 -22.272 1.00 98.06 87 TYR A C 1
ATOM 713 O O . TYR A 1 87 ? 15.095 -2.490 -23.145 1.00 98.06 87 TYR A O 1
ATOM 721 N N . SER A 1 88 ? 14.211 -2.075 -21.127 1.00 97.94 88 SER A N 1
ATOM 722 C CA . SER A 1 88 ? 13.931 -3.481 -20.821 1.00 97.94 88 SER A CA 1
ATOM 723 C C . SER A 1 88 ? 12.921 -4.075 -21.808 1.00 97.94 88 SER A C 1
ATOM 725 O O . SER A 1 88 ? 13.107 -5.195 -22.271 1.00 97.94 88 SER A O 1
ATOM 727 N N . TYR A 1 89 ? 11.882 -3.320 -22.181 1.00 98.19 89 TYR A N 1
ATOM 728 C CA . TYR A 1 89 ? 10.902 -3.721 -23.191 1.00 98.19 89 TYR A CA 1
ATOM 729 C C . TYR A 1 89 ? 11.527 -3.915 -24.577 1.00 98.19 89 TYR A C 1
ATOM 731 O O . TYR A 1 89 ? 11.279 -4.940 -25.209 1.00 98.19 89 TYR A O 1
ATOM 739 N N . TYR A 1 90 ? 12.383 -2.986 -25.016 1.00 98.31 90 TYR A N 1
ATOM 740 C CA . TYR A 1 90 ? 13.074 -3.065 -26.306 1.00 98.31 90 TYR A CA 1
ATOM 741 C C . TYR A 1 90 ? 13.841 -4.386 -26.476 1.00 98.31 90 TYR A C 1
ATOM 743 O O . TYR A 1 90 ? 13.735 -5.042 -27.512 1.00 98.31 90 TYR A O 1
ATOM 751 N N . TYR A 1 91 ? 14.546 -4.825 -25.429 1.00 98.44 91 TYR A N 1
ATOM 752 C CA . TYR A 1 91 ? 15.304 -6.078 -25.447 1.00 98.44 91 TYR A CA 1
ATOM 753 C C . TYR A 1 91 ? 14.507 -7.315 -25.029 1.00 98.44 91 TYR A C 1
ATOM 755 O O . TYR A 1 91 ? 14.995 -8.430 -25.187 1.00 98.44 91 TYR A O 1
ATOM 763 N N . TYR A 1 92 ? 13.280 -7.172 -24.528 1.00 98.25 92 TYR A N 1
ATOM 764 C CA . TYR A 1 92 ? 12.550 -8.261 -23.871 1.00 98.25 92 TYR A CA 1
ATOM 765 C C . TYR A 1 92 ? 12.415 -9.528 -24.728 1.00 98.25 92 TYR A C 1
ATOM 767 O O . TYR A 1 92 ? 12.532 -10.642 -24.214 1.00 98.25 92 TYR A O 1
ATOM 775 N N . LYS A 1 93 ? 12.195 -9.360 -26.040 1.00 96.88 93 LYS A N 1
ATOM 776 C CA . LYS A 1 93 ? 12.061 -10.472 -26.996 1.00 96.88 93 LYS A CA 1
ATOM 777 C C . LYS A 1 93 ? 13.386 -10.896 -27.636 1.00 96.88 93 LYS A C 1
ATOM 779 O O . LYS A 1 93 ? 13.543 -12.073 -27.940 1.00 96.88 93 LYS A O 1
ATOM 784 N N . SER A 1 94 ? 14.302 -9.958 -27.874 1.00 96.88 94 SER A N 1
ATOM 785 C CA . SER A 1 94 ? 15.537 -10.181 -28.642 1.00 96.88 94 SER A CA 1
ATOM 786 C C . SER A 1 94 ? 16.737 -10.575 -27.774 1.00 96.88 94 SER A C 1
ATOM 788 O O . SER A 1 94 ? 17.553 -11.385 -28.199 1.00 96.88 94 SER A O 1
ATOM 790 N N . ASP A 1 95 ? 16.827 -10.046 -26.554 1.00 97.94 95 ASP A N 1
ATOM 791 C CA . ASP A 1 95 ? 17.869 -10.326 -25.563 1.00 97.94 95 ASP A CA 1
ATOM 792 C C . ASP A 1 95 ? 17.269 -10.267 -24.147 1.00 97.94 95 ASP A C 1
ATOM 794 O O . ASP A 1 95 ? 17.385 -9.287 -23.403 1.00 97.94 95 ASP A O 1
ATOM 798 N N . TYR A 1 96 ? 16.594 -11.354 -23.766 1.00 97.81 96 TYR A N 1
ATOM 799 C CA . TYR A 1 96 ? 15.906 -11.426 -22.478 1.00 97.81 96 TYR A CA 1
ATOM 800 C C . TYR A 1 96 ? 16.853 -11.258 -21.284 1.00 97.81 96 TYR A C 1
ATOM 802 O O . TYR A 1 96 ? 16.440 -10.732 -20.254 1.00 97.81 96 TYR A O 1
ATOM 810 N N . LYS A 1 97 ? 18.116 -11.694 -21.392 1.00 98.00 97 LYS A N 1
ATOM 811 C CA . LYS A 1 97 ? 19.079 -11.558 -20.293 1.00 98.00 97 LYS A CA 1
ATOM 812 C C . LYS A 1 97 ? 19.350 -10.081 -20.014 1.00 98.00 97 LYS A C 1
ATOM 814 O O . LYS A 1 97 ? 19.208 -9.646 -18.878 1.00 98.00 97 LYS A O 1
ATOM 819 N N . LYS A 1 98 ? 19.637 -9.300 -21.058 1.00 97.50 98 LYS A N 1
ATOM 820 C CA . LYS A 1 98 ? 19.843 -7.849 -20.946 1.00 97.50 98 LYS A CA 1
ATOM 821 C C . LYS A 1 98 ? 18.596 -7.121 -20.435 1.00 97.50 98 LYS A C 1
ATOM 823 O O . LYS A 1 98 ? 18.702 -6.205 -19.612 1.00 97.50 98 LYS A O 1
ATOM 828 N N . ALA A 1 99 ? 17.417 -7.542 -20.894 1.00 98.38 99 ALA A N 1
ATOM 829 C CA . ALA A 1 99 ? 16.149 -7.023 -20.395 1.00 98.38 99 ALA A CA 1
ATOM 830 C C . ALA A 1 99 ? 15.971 -7.314 -18.895 1.00 98.38 99 ALA A C 1
ATOM 832 O O . ALA A 1 99 ? 15.631 -6.411 -18.134 1.00 98.38 99 ALA A O 1
ATOM 833 N N . LEU A 1 100 ? 16.235 -8.552 -18.464 1.00 98.25 100 LEU A N 1
ATOM 834 C CA . LEU A 1 100 ? 16.127 -8.977 -17.070 1.00 98.25 100 LEU A CA 1
ATOM 835 C C . LEU A 1 100 ? 17.119 -8.236 -16.167 1.00 98.25 100 LEU A C 1
ATOM 837 O O . LEU A 1 100 ? 16.720 -7.753 -15.115 1.00 98.25 100 LEU A O 1
ATOM 841 N N . ASP A 1 101 ? 18.376 -8.085 -16.586 1.00 97.56 101 ASP A N 1
ATOM 842 C CA . ASP A 1 101 ? 19.393 -7.350 -15.820 1.00 97.56 101 ASP A CA 1
ATOM 843 C C . ASP A 1 101 ? 18.977 -5.884 -15.594 1.00 97.56 101 ASP A C 1
ATOM 845 O O . ASP A 1 101 ? 19.210 -5.298 -14.534 1.00 97.56 101 ASP A O 1
ATOM 849 N N . SER A 1 102 ? 18.313 -5.288 -16.585 1.00 96.38 102 SER A N 1
ATOM 850 C CA . SER A 1 102 ? 17.787 -3.921 -16.500 1.00 96.38 102 SER A CA 1
ATOM 851 C C . SER A 1 102 ? 16.541 -3.830 -15.624 1.00 96.38 102 SER A C 1
ATOM 853 O O . SER A 1 102 ? 16.403 -2.883 -14.849 1.00 96.38 102 SER A O 1
ATOM 855 N N . PHE A 1 103 ? 15.664 -4.832 -15.692 1.00 96.38 103 PHE A N 1
ATOM 856 C CA . PHE A 1 103 ? 14.487 -4.920 -14.836 1.00 96.38 103 PHE A CA 1
ATOM 857 C C . PHE A 1 103 ? 14.854 -5.156 -13.366 1.00 96.38 103 PHE A C 1
ATOM 859 O O . PHE A 1 103 ? 14.315 -4.481 -12.496 1.00 96.38 103 PHE A O 1
ATOM 866 N N . ASN A 1 104 ? 15.823 -6.026 -13.079 1.00 94.19 104 ASN A N 1
ATOM 867 C CA . ASN A 1 104 ? 16.334 -6.235 -11.722 1.00 94.19 104 ASN A CA 1
ATOM 868 C C . ASN A 1 104 ? 16.939 -4.947 -11.161 1.00 94.19 104 ASN A C 1
ATOM 870 O O . ASN A 1 104 ? 16.603 -4.545 -10.052 1.00 94.19 104 ASN A O 1
ATOM 874 N N . TYR A 1 105 ? 17.738 -4.234 -11.961 1.00 92.62 105 TYR A N 1
ATOM 875 C CA . TYR A 1 105 ? 18.244 -2.924 -11.558 1.00 92.62 105 TYR A CA 1
ATOM 876 C C . TYR A 1 105 ? 17.112 -1.934 -11.244 1.00 92.62 105 TYR A C 1
ATOM 878 O O . TYR A 1 105 ? 17.190 -1.210 -10.252 1.00 92.62 105 TYR A O 1
ATOM 886 N N . LEU A 1 106 ? 16.053 -1.906 -12.061 1.00 91.31 106 LEU A N 1
ATOM 887 C CA . LEU A 1 106 ? 14.878 -1.079 -11.795 1.00 91.31 106 LEU A CA 1
ATOM 888 C C . LEU A 1 106 ? 14.232 -1.450 -10.449 1.00 91.31 106 LEU A C 1
ATOM 890 O O . LEU A 1 106 ? 13.967 -0.552 -9.658 1.00 91.31 106 LEU A O 1
ATOM 894 N N . MET A 1 107 ? 14.020 -2.741 -10.182 1.00 87.19 107 MET A N 1
ATOM 895 C CA . MET A 1 107 ? 13.420 -3.239 -8.937 1.00 87.19 107 MET A CA 1
ATOM 896 C C . MET A 1 107 ? 14.268 -2.937 -7.696 1.00 87.19 107 MET A C 1
ATOM 898 O O . MET A 1 107 ? 13.721 -2.640 -6.639 1.00 87.19 107 MET A O 1
ATOM 902 N N . GLU A 1 108 ? 15.594 -3.001 -7.816 1.00 85.50 108 GLU A N 1
ATOM 903 C CA . GLU A 1 108 ? 16.529 -2.744 -6.713 1.00 85.50 108 GLU A CA 1
ATOM 904 C C . GLU A 1 108 ? 16.659 -1.256 -6.365 1.00 85.50 108 GLU A C 1
ATOM 906 O O . GLU A 1 108 ? 16.944 -0.916 -5.220 1.00 85.50 108 GLU A O 1
ATOM 911 N N . ASN A 1 109 ? 16.486 -0.368 -7.350 1.00 84.06 109 ASN A N 1
ATOM 912 C CA . ASN A 1 109 ? 16.821 1.053 -7.209 1.00 84.06 109 ASN A CA 1
ATOM 913 C C . ASN A 1 109 ? 15.601 1.982 -7.260 1.00 84.06 109 ASN A C 1
ATOM 915 O O . ASN A 1 109 ? 15.733 3.176 -6.991 1.00 84.06 109 ASN A O 1
ATOM 919 N N . TYR A 1 110 ? 14.422 1.478 -7.632 1.00 82.81 110 TYR A N 1
ATOM 920 C CA . TYR A 1 110 ? 13.239 2.304 -7.831 1.00 82.81 110 TYR A CA 1
ATOM 921 C C . TYR A 1 110 ? 11.950 1.628 -7.362 1.00 82.81 110 TYR A C 1
ATOM 923 O O . TYR A 1 110 ? 11.735 0.433 -7.533 1.00 82.81 110 TYR A O 1
ATOM 931 N N . TYR A 1 111 ? 11.011 2.444 -6.877 1.00 78.62 111 TYR A N 1
ATOM 932 C CA . TYR A 1 111 ? 9.644 1.994 -6.620 1.00 78.62 111 TYR A CA 1
ATOM 933 C C . TYR A 1 111 ? 8.834 1.829 -7.911 1.00 78.62 111 TYR A C 1
ATOM 935 O O . TYR A 1 111 ? 8.605 2.807 -8.635 1.00 78.62 111 TYR A O 1
ATOM 943 N N . ILE A 1 112 ? 8.319 0.625 -8.146 1.00 84.19 112 ILE A N 1
ATOM 944 C CA . ILE A 1 112 ? 7.350 0.337 -9.208 1.00 84.19 112 ILE A CA 1
ATOM 945 C C . ILE A 1 112 ? 5.947 0.722 -8.741 1.00 84.19 112 ILE A C 1
ATOM 947 O O . ILE A 1 112 ? 5.401 0.125 -7.817 1.00 84.19 112 ILE A O 1
ATOM 951 N N . ASP A 1 113 ? 5.357 1.712 -9.407 1.00 84.56 113 ASP A N 1
ATOM 952 C CA . ASP A 1 113 ? 3.971 2.117 -9.170 1.00 84.56 113 ASP A CA 1
ATOM 953 C C . ASP A 1 113 ? 2.996 1.431 -10.142 1.00 84.56 113 ASP A C 1
ATOM 955 O O . ASP A 1 113 ? 3.387 0.658 -11.024 1.00 84.56 113 ASP A O 1
ATOM 959 N N . SER A 1 114 ? 1.706 1.740 -9.993 1.00 88.75 114 SER A N 1
ATOM 960 C CA . SER A 1 114 ? 0.650 1.218 -10.861 1.00 88.75 114 SER A CA 1
ATOM 961 C C . SER A 1 114 ? 0.899 1.514 -12.340 1.00 88.75 114 SER A C 1
ATOM 963 O O . SER A 1 114 ? 0.703 0.638 -13.173 1.00 88.75 114 SER A O 1
ATOM 965 N N . SER A 1 115 ? 1.428 2.696 -12.681 1.00 90.75 115 SER A N 1
ATOM 966 C CA . SER A 1 115 ? 1.711 3.063 -14.072 1.00 90.75 115 SER A CA 1
ATOM 967 C C . SER A 1 115 ? 2.791 2.176 -14.696 1.00 90.75 115 SER A C 1
ATOM 969 O O . SER A 1 115 ? 2.776 1.923 -15.905 1.00 90.75 115 SER A O 1
ATOM 971 N N . ASN A 1 116 ? 3.767 1.739 -13.895 1.00 91.25 116 ASN A N 1
ATOM 972 C CA . ASN A 1 116 ? 4.821 0.838 -14.337 1.00 91.25 116 ASN A CA 1
ATOM 973 C C . ASN A 1 116 ? 4.272 -0.580 -14.530 1.00 91.25 116 ASN A C 1
ATOM 975 O O . ASN A 1 116 ? 4.526 -1.178 -15.574 1.00 91.25 116 ASN A O 1
ATOM 979 N N . LEU A 1 117 ? 3.478 -1.081 -13.580 1.00 92.94 117 LEU A N 1
ATOM 980 C CA . LEU A 1 117 ? 2.813 -2.381 -13.698 1.00 92.94 117 LEU A CA 1
ATOM 981 C C . LEU A 1 117 ? 1.876 -2.432 -14.913 1.00 92.94 117 LEU A C 1
ATOM 983 O O . LEU A 1 117 ? 1.946 -3.365 -15.708 1.00 92.94 117 LEU A O 1
ATOM 987 N N . ASP A 1 118 ? 1.064 -1.394 -15.110 1.00 94.00 118 ASP A N 1
ATOM 988 C CA . ASP A 1 118 ? 0.125 -1.302 -16.230 1.00 94.00 118 ASP A CA 1
ATOM 989 C C . ASP A 1 118 ? 0.849 -1.324 -17.582 1.00 94.00 118 ASP A C 1
ATOM 991 O O . ASP A 1 118 ? 0.336 -1.876 -18.553 1.00 94.00 118 ASP A O 1
ATOM 995 N N . PHE A 1 119 ? 2.067 -0.783 -17.657 1.00 94.81 119 PHE A N 1
ATOM 996 C CA . PHE A 1 119 ? 2.898 -0.880 -18.856 1.00 94.81 119 PHE A CA 1
ATOM 997 C C . PHE A 1 119 ? 3.436 -2.281 -19.097 1.00 94.81 119 PHE A C 1
ATOM 999 O O . PHE A 1 119 ? 3.418 -2.729 -20.239 1.00 94.81 119 PHE A O 1
ATOM 1006 N N . ILE A 1 120 ? 3.901 -2.966 -18.052 1.00 95.12 120 ILE A N 1
ATOM 1007 C CA . ILE A 1 120 ? 4.374 -4.353 -18.153 1.00 95.12 120 ILE A CA 1
ATOM 1008 C C . ILE A 1 120 ? 3.227 -5.239 -18.662 1.00 95.12 120 ILE A C 1
ATOM 1010 O O . ILE A 1 120 ? 3.416 -5.994 -19.614 1.00 95.12 120 ILE A O 1
ATOM 1014 N N . ILE A 1 121 ? 2.024 -5.062 -18.101 1.00 93.25 121 ILE A N 1
ATOM 1015 C CA . ILE A 1 121 ? 0.793 -5.741 -18.527 1.00 93.25 121 ILE A CA 1
ATOM 1016 C C . ILE A 1 121 ? 0.461 -5.414 -19.988 1.00 93.25 121 ILE A C 1
ATOM 1018 O O . ILE A 1 121 ? 0.299 -6.318 -20.802 1.00 93.25 121 ILE A O 1
ATOM 1022 N N . SER A 1 122 ? 0.399 -4.126 -20.346 1.00 92.94 122 SER A N 1
ATOM 1023 C CA . SER A 1 122 ? -0.017 -3.682 -21.689 1.00 92.94 122 SER A CA 1
ATOM 1024 C C . SER A 1 122 ? 0.952 -4.108 -22.795 1.00 92.94 122 SER A C 1
ATOM 1026 O O . SER A 1 122 ? 0.561 -4.197 -23.955 1.00 92.94 122 SER A O 1
ATOM 1028 N N . ASN A 1 123 ? 2.214 -4.372 -22.447 1.00 94.06 123 ASN A N 1
ATOM 1029 C CA . ASN A 1 123 ? 3.243 -4.837 -23.374 1.00 94.06 123 ASN A CA 1
ATOM 1030 C C . ASN A 1 123 ? 3.477 -6.360 -23.309 1.00 94.06 123 ASN A C 1
ATOM 1032 O O . ASN A 1 123 ? 4.430 -6.844 -23.920 1.00 94.06 123 ASN A O 1
ATOM 1036 N N . ASN A 1 124 ? 2.620 -7.117 -22.607 1.00 93.25 124 ASN A N 1
ATOM 1037 C CA . ASN A 1 124 ? 2.706 -8.579 -22.452 1.00 93.25 124 ASN A CA 1
ATOM 1038 C C . ASN A 1 124 ? 4.090 -9.046 -21.966 1.00 93.25 124 ASN A C 1
ATOM 1040 O O . ASN A 1 124 ? 4.715 -9.961 -22.513 1.00 93.25 124 ASN A O 1
ATOM 1044 N N . MET A 1 125 ? 4.621 -8.355 -20.956 1.00 95.12 125 MET A N 1
ATOM 1045 C CA . MET A 1 125 ? 5.912 -8.667 -20.343 1.00 95.12 125 MET A CA 1
ATOM 1046 C C . MET A 1 125 ? 5.747 -9.678 -19.193 1.00 95.12 125 MET A C 1
ATOM 1048 O O . MET A 1 125 ? 6.249 -9.486 -18.087 1.00 95.12 125 MET A O 1
ATOM 1052 N N . ASP A 1 126 ? 5.038 -10.773 -19.466 1.00 93.25 126 ASP A N 1
ATOM 1053 C CA . ASP A 1 126 ? 4.526 -11.744 -18.486 1.00 93.25 126 ASP A CA 1
ATOM 1054 C C . ASP A 1 126 ? 5.606 -12.325 -17.563 1.00 93.25 126 ASP A C 1
ATOM 1056 O O . ASP A 1 126 ? 5.397 -12.501 -16.362 1.00 93.25 126 ASP A O 1
ATOM 1060 N N . ARG A 1 127 ? 6.810 -12.568 -18.096 1.00 94.88 127 ARG A N 1
ATOM 1061 C CA . ARG A 1 127 ? 7.940 -13.102 -17.322 1.00 94.88 127 ARG A CA 1
ATOM 1062 C C . ARG A 1 127 ? 8.399 -12.136 -16.239 1.00 94.88 127 ARG A C 1
ATOM 1064 O O . ARG A 1 127 ? 8.879 -12.593 -15.211 1.00 94.88 127 ARG A O 1
ATOM 1071 N N . PHE A 1 128 ? 8.249 -10.828 -16.446 1.00 95.81 128 PHE A N 1
ATOM 1072 C CA . PHE A 1 128 ? 8.544 -9.835 -15.414 1.00 95.81 128 PHE A CA 1
ATOM 1073 C C . PHE A 1 128 ? 7.444 -9.766 -14.368 1.00 95.81 128 PHE A C 1
ATOM 1075 O O . PHE A 1 128 ? 7.752 -9.605 -13.195 1.00 95.81 128 PHE A O 1
ATOM 1082 N N . ILE A 1 129 ? 6.183 -9.967 -14.753 1.00 93.81 129 ILE A N 1
ATOM 1083 C CA . ILE A 1 129 ? 5.068 -10.031 -13.797 1.00 93.81 129 ILE A CA 1
ATOM 1084 C C . ILE A 1 129 ? 5.262 -11.204 -12.840 1.00 93.81 129 ILE A C 1
ATOM 1086 O O . ILE A 1 129 ? 5.009 -11.067 -11.645 1.00 93.81 129 ILE A O 1
ATOM 1090 N N . ILE A 1 130 ? 5.807 -12.320 -13.334 1.00 92.94 130 ILE A N 1
ATOM 1091 C CA . ILE A 1 130 ? 6.132 -13.471 -12.490 1.00 92.94 130 ILE A CA 1
ATOM 1092 C C . ILE A 1 130 ? 7.175 -13.134 -11.406 1.00 92.94 130 ILE A C 1
ATOM 1094 O O . ILE A 1 130 ? 7.143 -13.683 -10.308 1.00 92.94 130 ILE A O 1
ATOM 1098 N N . LEU A 1 131 ? 8.086 -12.199 -11.677 1.00 93.00 131 LEU A N 1
ATOM 1099 C CA . LEU A 1 131 ? 9.097 -11.762 -10.708 1.00 93.00 131 LEU A CA 1
ATOM 1100 C C . LEU A 1 131 ? 8.529 -10.831 -9.629 1.00 93.00 131 LEU A C 1
ATOM 1102 O O . LEU A 1 131 ? 9.228 -10.520 -8.669 1.00 93.00 131 LEU A O 1
ATOM 1106 N N . LEU A 1 132 ? 7.278 -10.387 -9.774 1.00 92.44 132 LEU A N 1
ATOM 1107 C CA . LEU A 1 132 ? 6.616 -9.484 -8.838 1.00 92.44 132 LEU A CA 1
ATOM 1108 C C . LEU A 1 132 ? 5.791 -10.220 -7.770 1.00 92.44 132 LEU A C 1
ATOM 1110 O O . LEU A 1 132 ? 5.042 -9.561 -7.050 1.00 92.44 132 LEU A O 1
ATOM 1114 N N . ASP A 1 133 ? 5.910 -11.545 -7.629 1.00 93.00 133 ASP A N 1
ATOM 1115 C CA . ASP A 1 133 ? 5.196 -12.297 -6.586 1.00 93.00 133 ASP A CA 1
ATOM 1116 C C . ASP A 1 133 ? 5.428 -11.695 -5.188 1.00 93.00 133 ASP A C 1
ATOM 1118 O O . ASP A 1 133 ? 6.556 -11.422 -4.782 1.00 93.00 133 ASP A O 1
ATOM 1122 N N . GLY A 1 134 ? 4.347 -11.456 -4.450 1.00 91.00 134 GLY A N 1
ATOM 1123 C CA . GLY A 1 134 ? 4.367 -10.804 -3.141 1.00 91.00 134 GLY A CA 1
ATOM 1124 C C . GLY A 1 134 ? 4.516 -9.278 -3.173 1.00 91.00 134 GLY A C 1
ATOM 1125 O O . GLY A 1 134 ? 4.438 -8.644 -2.119 1.00 91.00 134 GLY A O 1
ATOM 1126 N N . SER A 1 135 ? 4.686 -8.654 -4.343 1.00 89.62 135 SER A N 1
ATOM 1127 C CA . SER A 1 135 ? 4.859 -7.200 -4.447 1.00 89.62 135 SER A CA 1
ATOM 1128 C C . SER A 1 135 ? 3.537 -6.462 -4.229 1.00 89.62 135 SER A C 1
ATOM 1130 O O . SER A 1 135 ? 2.545 -6.705 -4.920 1.00 89.62 135 SER A O 1
ATOM 1132 N N . TYR A 1 136 ? 3.522 -5.519 -3.284 1.00 89.56 136 TYR A N 1
ATOM 1133 C CA . TYR A 1 136 ? 2.366 -4.671 -2.963 1.00 89.56 136 TYR A CA 1
ATOM 1134 C C . TYR A 1 136 ? 2.219 -3.538 -3.986 1.00 89.56 136 TYR A C 1
ATOM 1136 O O . TYR A 1 136 ? 2.467 -2.367 -3.693 1.00 89.56 136 TYR A O 1
ATOM 1144 N N . ILE A 1 137 ? 1.839 -3.908 -5.209 1.00 88.44 137 ILE A N 1
ATOM 1145 C CA . ILE A 1 137 ? 1.620 -3.006 -6.342 1.00 88.44 137 ILE A CA 1
ATOM 1146 C C . ILE A 1 137 ? 0.235 -3.308 -6.911 1.00 88.44 137 ILE A C 1
ATOM 1148 O O . ILE A 1 137 ? -0.087 -4.461 -7.192 1.00 88.44 137 ILE A O 1
ATOM 1152 N N . LYS A 1 138 ? -0.586 -2.268 -7.069 1.00 89.44 138 LYS A N 1
ATOM 1153 C CA . LYS A 1 138 ? -1.945 -2.376 -7.611 1.00 89.44 138 LYS A CA 1
ATOM 1154 C C . LYS A 1 138 ? -1.963 -1.931 -9.073 1.00 89.44 138 LYS A C 1
ATOM 1156 O O . LYS A 1 138 ? -1.292 -0.965 -9.423 1.00 89.44 138 LYS A O 1
ATOM 1161 N N . THR A 1 139 ? -2.752 -2.591 -9.912 1.00 91.44 139 THR A N 1
ATOM 1162 C CA . THR A 1 139 ? -2.995 -2.169 -11.304 1.00 91.44 139 THR A CA 1
ATOM 1163 C C . THR A 1 139 ? -4.178 -1.201 -11.379 1.00 91.44 139 THR A C 1
ATOM 1165 O O . THR A 1 139 ? -5.152 -1.344 -10.628 1.00 91.44 139 THR A O 1
ATOM 1168 N N . THR A 1 140 ? -4.112 -0.207 -12.273 1.00 89.81 140 THR A N 1
ATOM 1169 C CA . THR A 1 140 ? -5.312 0.566 -12.658 1.00 89.81 140 THR A CA 1
ATOM 1170 C C . THR A 1 140 ? -6.061 -0.097 -13.812 1.00 89.81 140 THR A C 1
ATOM 1172 O O . THR A 1 140 ? -7.252 0.151 -14.016 1.00 89.81 140 THR A O 1
ATOM 1175 N N . ASN A 1 141 ? -5.379 -0.984 -14.539 1.00 79.56 141 ASN A N 1
ATOM 1176 C CA . ASN A 1 141 ? -5.916 -1.682 -15.687 1.00 79.56 141 ASN A CA 1
ATOM 1177 C C . ASN A 1 141 ? -6.867 -2.810 -15.250 1.00 79.56 141 ASN A C 1
ATOM 1179 O O . ASN A 1 141 ? -6.462 -3.887 -14.818 1.00 79.56 141 ASN A O 1
ATOM 1183 N N . SER A 1 142 ? -8.165 -2.542 -15.368 1.00 67.25 142 SER A N 1
ATOM 1184 C CA . SER A 1 142 ? -9.237 -3.536 -15.204 1.00 67.25 142 SER A CA 1
ATOM 1185 C C . SER A 1 142 ? -9.919 -3.891 -16.524 1.00 67.25 142 SER A C 1
ATOM 1187 O O . SER A 1 142 ? -10.812 -4.737 -16.556 1.00 67.25 142 SER A O 1
ATOM 1189 N N . THR A 1 143 ? -9.524 -3.241 -17.620 1.00 58.78 143 THR A N 1
ATOM 1190 C CA . THR A 1 143 ? -10.172 -3.419 -18.916 1.00 58.78 143 THR A CA 1
ATOM 1191 C C . THR A 1 143 ? -9.885 -4.818 -19.457 1.00 58.78 143 THR A C 1
ATOM 1193 O O . THR A 1 143 ? -8.735 -5.170 -19.693 1.00 58.78 143 THR A O 1
ATOM 1196 N N . ASN A 1 144 ? -10.954 -5.596 -19.664 1.00 59.12 144 ASN A N 1
ATOM 1197 C CA . ASN A 1 144 ? -10.970 -6.988 -20.145 1.00 59.12 144 ASN A CA 1
ATOM 1198 C C . ASN A 1 144 ? -10.465 -8.059 -19.162 1.00 59.12 144 ASN A C 1
ATOM 1200 O O . ASN A 1 144 ? -10.307 -9.217 -19.549 1.00 59.12 144 ASN A O 1
ATOM 1204 N N . SER A 1 145 ? -10.261 -7.709 -17.893 1.00 70.25 145 SER A N 1
ATOM 1205 C CA . SER A 1 145 ? -9.799 -8.649 -16.873 1.00 70.25 145 SER A CA 1
ATOM 1206 C C . SER A 1 145 ? -10.974 -9.338 -16.172 1.00 70.25 145 SER A C 1
ATOM 1208 O O . SER A 1 145 ? -11.947 -8.688 -15.787 1.00 70.25 145 SER A O 1
ATOM 1210 N N . VAL A 1 146 ? -10.880 -10.652 -15.950 1.00 83.00 146 VAL A N 1
ATOM 1211 C CA . VAL A 1 146 ? -11.874 -11.391 -15.155 1.00 83.00 146 VAL A CA 1
ATOM 1212 C C . VAL A 1 146 ? -11.585 -11.147 -13.676 1.00 83.00 146 VAL A C 1
ATOM 1214 O O . VAL A 1 146 ? -10.504 -11.490 -13.185 1.00 83.00 146 VAL A O 1
ATOM 1217 N N . TYR A 1 147 ? -12.535 -10.530 -12.971 1.00 87.31 147 TYR A N 1
ATOM 1218 C CA . TYR A 1 147 ? -12.439 -10.380 -11.523 1.00 87.31 147 TYR A CA 1
ATOM 1219 C C . TYR A 1 147 ? -12.490 -11.745 -10.843 1.00 87.31 147 TYR A C 1
ATOM 1221 O O . TYR A 1 147 ? -13.192 -12.657 -11.273 1.00 87.31 147 TYR A O 1
ATOM 1229 N N . LEU A 1 148 ? -11.713 -11.880 -9.777 1.00 87.31 148 LEU A N 1
ATOM 1230 C CA . LEU A 1 148 ? -11.730 -13.068 -8.951 1.00 87.31 148 LEU A CA 1
ATOM 1231 C C . LEU A 1 148 ? -12.963 -13.044 -8.042 1.00 87.31 148 LEU A C 1
ATOM 1233 O O . LEU A 1 148 ? -13.088 -12.157 -7.201 1.00 87.31 148 LEU A O 1
ATOM 1237 N N . ASP A 1 149 ? -13.825 -14.047 -8.183 1.00 84.50 149 ASP A N 1
ATOM 1238 C CA . ASP A 1 149 ? -15.014 -14.198 -7.334 1.00 84.50 149 ASP A CA 1
ATOM 1239 C C . ASP A 1 149 ? -14.744 -15.060 -6.088 1.00 84.50 149 ASP A C 1
ATOM 1241 O O . ASP A 1 149 ? -15.420 -14.914 -5.071 1.00 84.50 149 ASP A O 1
ATOM 1245 N N . ASN A 1 150 ? -13.735 -15.942 -6.139 1.00 85.88 150 ASN A N 1
ATOM 1246 C CA . ASN A 1 150 ? -13.326 -16.786 -5.015 1.00 85.88 150 ASN A CA 1
ATOM 1247 C C . ASN A 1 150 ? -11.926 -16.408 -4.508 1.00 85.88 150 ASN A C 1
ATOM 1249 O O . ASN A 1 150 ? -10.921 -16.668 -5.169 1.00 85.88 150 ASN A O 1
ATOM 1253 N N . TYR A 1 151 ? -11.872 -15.855 -3.299 1.00 88.12 151 TYR A N 1
ATOM 1254 C CA . TYR A 1 151 ? -10.651 -15.374 -2.658 1.00 88.12 151 TYR A CA 1
ATOM 1255 C C . TYR A 1 151 ? -9.897 -16.449 -1.858 1.00 88.12 151 TYR A C 1
ATOM 1257 O O . TYR A 1 151 ? -8.746 -16.214 -1.501 1.00 88.12 151 TYR A O 1
ATOM 1265 N N . ASP A 1 152 ? -10.470 -17.640 -1.643 1.00 87.56 152 ASP A N 1
ATOM 1266 C CA . ASP A 1 152 ? -9.837 -18.748 -0.899 1.00 87.56 152 ASP A CA 1
ATOM 1267 C C . ASP A 1 152 ? -8.562 -19.264 -1.582 1.00 87.56 152 ASP A C 1
ATOM 1269 O O . ASP A 1 152 ? -7.724 -19.949 -0.992 1.00 87.56 152 ASP A O 1
ATOM 1273 N N . ILE A 1 153 ? -8.408 -18.953 -2.871 1.00 89.69 153 ILE A N 1
ATOM 1274 C CA . ILE A 1 153 ? -7.212 -19.294 -3.631 1.00 89.69 153 ILE A CA 1
ATOM 1275 C C . ILE A 1 153 ? -5.997 -18.453 -3.220 1.00 89.69 153 ILE A C 1
ATOM 1277 O O . ILE A 1 153 ? -4.866 -18.926 -3.384 1.00 89.69 153 ILE A O 1
ATOM 1281 N N . LEU A 1 154 ? -6.232 -17.252 -2.690 1.00 92.56 154 LEU A N 1
ATOM 1282 C CA . LEU A 1 154 ? -5.214 -16.291 -2.291 1.00 92.56 154 LEU A CA 1
ATOM 1283 C C . LEU A 1 154 ? -4.676 -16.616 -0.895 1.00 92.56 154 LEU A C 1
ATOM 1285 O O . LEU A 1 154 ? -5.325 -17.272 -0.085 1.00 92.56 154 LEU A O 1
ATOM 1289 N N . ARG A 1 155 ? -3.464 -16.144 -0.604 1.00 91.81 155 ARG A N 1
ATOM 1290 C CA . ARG A 1 155 ? -2.789 -16.357 0.681 1.00 91.81 155 ARG A CA 1
ATOM 1291 C C . ARG A 1 155 ? -2.357 -15.045 1.323 1.00 91.81 155 ARG A C 1
ATOM 1293 O O . ARG A 1 155 ? -2.282 -14.000 0.672 1.00 91.81 155 ARG A O 1
ATOM 1300 N N . LYS A 1 156 ? -2.030 -15.117 2.612 1.00 90.50 156 LYS A N 1
ATOM 1301 C CA . LYS A 1 156 ? -1.262 -14.078 3.299 1.00 90.50 156 LYS A CA 1
ATOM 1302 C C . LYS A 1 156 ? 0.214 -14.229 2.944 1.00 90.50 156 LYS A C 1
ATOM 1304 O O . LYS A 1 156 ? 0.775 -15.314 3.089 1.00 90.50 156 LYS A O 1
ATOM 1309 N N . TYR A 1 157 ? 0.831 -13.146 2.499 1.00 89.69 157 TYR A N 1
ATOM 1310 C CA . TYR A 1 157 ? 2.273 -13.045 2.327 1.00 89.69 157 TYR A CA 1
ATOM 1311 C C . TYR A 1 157 ? 2.889 -12.400 3.569 1.00 89.69 157 TYR A C 1
ATOM 1313 O O . TYR A 1 157 ? 2.316 -11.446 4.105 1.00 89.69 157 TYR A O 1
ATOM 1321 N N . PRO A 1 158 ? 4.061 -12.871 4.024 1.00 86.69 158 PRO A N 1
ATOM 1322 C CA . PRO A 1 158 ? 4.840 -12.113 4.987 1.00 86.69 158 PRO A CA 1
ATOM 1323 C C . PRO A 1 158 ? 5.251 -10.786 4.343 1.00 86.69 158 PRO A C 1
ATOM 1325 O O . PRO A 1 158 ? 5.773 -10.762 3.227 1.00 86.69 158 PRO A O 1
ATOM 1328 N N . PHE A 1 159 ? 5.005 -9.678 5.036 1.00 88.12 159 PHE A N 1
ATOM 1329 C CA . PHE A 1 159 ? 5.502 -8.382 4.593 1.00 88.12 159 PHE A CA 1
ATOM 1330 C C . PHE A 1 159 ? 6.961 -8.195 5.026 1.00 88.12 159 PHE A C 1
ATOM 1332 O O . PHE A 1 159 ? 7.436 -8.829 5.971 1.00 88.12 159 PHE A O 1
ATOM 1339 N N . ASN A 1 160 ? 7.695 -7.330 4.327 1.00 86.56 160 ASN A N 1
ATOM 1340 C CA . ASN A 1 160 ? 9.102 -7.092 4.618 1.00 86.56 160 ASN A CA 1
ATOM 1341 C C . ASN A 1 160 ? 9.273 -6.468 6.017 1.00 86.56 160 ASN A C 1
ATOM 1343 O O . ASN A 1 160 ? 8.894 -5.321 6.262 1.00 86.56 160 ASN A O 1
ATOM 1347 N N . GLN A 1 161 ? 9.886 -7.223 6.931 1.00 89.62 161 GLN A N 1
ATOM 1348 C CA . GLN A 1 161 ? 10.031 -6.806 8.323 1.00 89.62 161 GLN A CA 1
ATOM 1349 C C . GLN A 1 161 ? 10.979 -5.614 8.501 1.00 89.62 161 GLN A C 1
ATOM 1351 O O . GLN A 1 161 ? 10.781 -4.828 9.425 1.00 89.62 161 GLN A O 1
ATOM 1356 N N . ARG A 1 162 ? 11.975 -5.442 7.617 1.00 87.75 162 ARG A N 1
ATOM 1357 C CA . ARG A 1 162 ? 12.845 -4.255 7.623 1.00 87.75 162 ARG A CA 1
ATOM 1358 C C . ARG A 1 162 ? 12.000 -3.002 7.422 1.00 87.75 162 ARG A C 1
ATOM 1360 O O . ARG A 1 162 ? 12.036 -2.103 8.249 1.00 87.75 162 ARG A O 1
ATOM 1367 N N . ILE A 1 163 ? 11.149 -3.026 6.398 1.00 84.75 163 ILE A N 1
ATOM 1368 C CA . ILE A 1 163 ? 10.248 -1.923 6.062 1.00 84.75 163 ILE A CA 1
ATOM 1369 C C . ILE A 1 163 ? 9.280 -1.617 7.222 1.00 84.75 163 ILE A C 1
ATOM 1371 O O . ILE A 1 163 ? 9.066 -0.451 7.561 1.00 84.75 163 ILE A O 1
ATOM 1375 N N . ILE A 1 164 ? 8.714 -2.648 7.867 1.00 89.00 164 ILE A N 1
ATOM 1376 C CA . ILE A 1 164 ? 7.869 -2.471 9.064 1.00 89.00 164 ILE A CA 1
ATOM 1377 C C . ILE A 1 164 ? 8.649 -1.787 10.184 1.00 89.00 164 ILE A C 1
ATOM 1379 O O . ILE A 1 164 ? 8.166 -0.806 10.745 1.00 89.00 164 ILE A O 1
ATOM 1383 N N . ASN A 1 165 ? 9.841 -2.286 10.512 1.00 89.62 165 ASN A N 1
ATOM 1384 C CA . ASN A 1 165 ? 10.653 -1.755 11.605 1.00 89.62 165 ASN A CA 1
ATOM 1385 C C . ASN A 1 165 ? 11.070 -0.302 11.339 1.00 89.62 165 ASN A C 1
ATOM 1387 O O . ASN A 1 165 ? 10.958 0.536 12.235 1.00 89.62 165 ASN A O 1
ATOM 1391 N N . ASP A 1 166 ? 11.468 0.007 10.105 1.00 86.19 166 ASP A N 1
ATOM 1392 C CA . ASP A 1 166 ? 11.829 1.358 9.681 1.00 86.19 166 ASP A CA 1
ATOM 1393 C C . ASP A 1 166 ? 10.622 2.298 9.811 1.00 86.19 166 ASP A C 1
ATOM 1395 O O . ASP A 1 166 ? 10.729 3.382 10.384 1.00 86.19 166 ASP A O 1
ATOM 1399 N N . THR A 1 167 ? 9.435 1.857 9.388 1.00 85.62 167 THR A N 1
ATOM 1400 C CA . THR A 1 167 ? 8.195 2.640 9.528 1.00 85.62 167 THR A CA 1
ATOM 1401 C C . THR A 1 167 ? 7.820 2.851 10.992 1.00 85.62 167 THR A C 1
ATOM 1403 O O . THR A 1 167 ? 7.528 3.972 11.404 1.00 85.62 167 THR A O 1
ATOM 1406 N N . ILE A 1 168 ? 7.865 1.795 11.806 1.00 89.50 168 ILE A N 1
ATOM 1407 C CA . ILE A 1 168 ? 7.58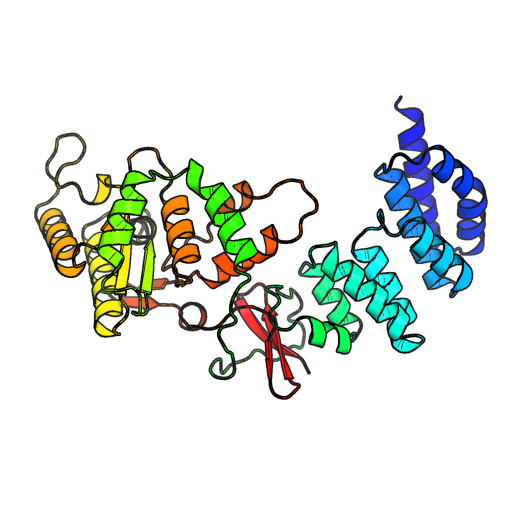4 1.876 13.241 1.00 89.50 168 ILE A CA 1
ATOM 1408 C C . ILE A 1 168 ? 8.542 2.856 13.921 1.00 89.50 168 ILE A C 1
ATOM 1410 O O . ILE A 1 168 ? 8.098 3.648 14.751 1.00 89.50 168 ILE A O 1
ATOM 1414 N N . SER A 1 169 ? 9.829 2.847 13.563 1.00 87.88 169 SER A N 1
ATOM 1415 C CA . SER A 1 169 ? 10.800 3.781 14.139 1.00 87.88 169 SER A CA 1
ATOM 1416 C C . SER A 1 169 ? 10.464 5.243 13.821 1.00 87.88 169 SER A C 1
ATOM 1418 O O . SER A 1 169 ? 10.538 6.074 14.720 1.00 87.88 169 SER A O 1
ATOM 1420 N N . LYS A 1 170 ? 9.980 5.542 12.603 1.00 85.31 170 LYS A N 1
ATOM 1421 C CA . LYS A 1 170 ? 9.487 6.878 12.217 1.00 85.31 170 LYS A CA 1
ATOM 1422 C C . LYS A 1 170 ? 8.236 7.305 12.999 1.00 85.31 170 LYS A C 1
ATOM 1424 O O . LYS A 1 170 ? 8.068 8.486 13.285 1.00 85.31 170 LYS A O 1
ATOM 1429 N N . ILE A 1 171 ? 7.348 6.364 13.336 1.00 86.25 171 ILE A N 1
ATOM 1430 C CA . ILE A 1 171 ? 6.114 6.648 14.094 1.00 86.25 171 ILE A CA 1
ATOM 1431 C C . ILE A 1 171 ? 6.407 6.828 15.588 1.00 86.25 171 ILE A C 1
ATOM 1433 O O . ILE A 1 171 ? 5.694 7.563 16.268 1.00 86.25 171 ILE A O 1
ATOM 1437 N N . LYS A 1 172 ? 7.449 6.169 16.109 1.00 85.31 172 LYS A N 1
ATOM 1438 C CA . LYS A 1 172 ? 7.711 6.045 17.548 1.00 85.31 172 LYS A CA 1
ATOM 1439 C C . LYS A 1 172 ? 7.774 7.394 18.273 1.00 85.31 172 LYS A C 1
ATOM 1441 O O . LYS A 1 172 ? 7.227 7.500 19.366 1.00 85.31 172 LYS A O 1
ATOM 1446 N N . ASP A 1 173 ? 8.339 8.421 17.640 1.00 84.94 173 ASP A N 1
ATOM 1447 C CA . ASP A 1 173 ? 8.464 9.770 18.213 1.00 84.94 173 ASP A CA 1
ATOM 1448 C C . ASP A 1 173 ? 7.114 10.480 18.417 1.00 84.94 173 ASP A C 1
ATOM 1450 O O . ASP A 1 173 ? 7.013 11.430 19.192 1.00 84.94 173 ASP A O 1
ATOM 1454 N N . GLN A 1 174 ? 6.057 10.018 17.743 1.00 87.19 174 GLN A N 1
ATOM 1455 C CA . GLN A 1 174 ? 4.694 10.535 17.894 1.00 87.19 174 GLN A CA 1
ATOM 1456 C C . GLN A 1 174 ? 3.904 9.815 18.997 1.00 87.19 174 GLN A C 1
ATOM 1458 O O . GLN A 1 174 ? 2.780 10.212 19.311 1.00 87.19 174 GLN A O 1
ATOM 1463 N N . LEU A 1 175 ? 4.463 8.752 19.583 1.00 90.50 175 LEU A N 1
ATOM 1464 C CA . LEU A 1 175 ? 3.779 7.891 20.540 1.00 90.50 175 LEU A CA 1
ATOM 1465 C C . LEU A 1 175 ? 4.279 8.118 21.967 1.00 90.50 175 LEU A C 1
ATOM 1467 O O . LEU A 1 175 ? 5.460 8.315 22.234 1.00 90.50 175 LEU A O 1
ATOM 1471 N N . ASN A 1 176 ? 3.371 7.980 22.930 1.00 91.81 176 ASN A N 1
ATOM 1472 C CA . ASN A 1 176 ? 3.745 7.815 24.332 1.00 91.81 176 ASN A CA 1
ATOM 1473 C C . ASN A 1 176 ? 4.318 6.401 24.569 1.00 91.81 176 ASN A C 1
ATOM 1475 O O . ASN A 1 176 ? 3.560 5.435 24.705 1.00 91.81 176 ASN A O 1
ATOM 1479 N N . GLU A 1 177 ? 5.648 6.295 24.629 1.00 90.19 177 GLU A N 1
ATOM 1480 C CA . GLU A 1 177 ? 6.374 5.024 24.769 1.00 90.19 177 GLU A CA 1
ATOM 1481 C C . GLU A 1 177 ? 5.984 4.238 26.029 1.00 90.19 177 GLU A C 1
ATOM 1483 O O . GLU A 1 177 ? 5.755 3.032 25.948 1.00 90.19 177 GLU A O 1
ATOM 1488 N N . GLU A 1 178 ? 5.834 4.900 27.180 1.00 92.06 178 GLU A N 1
ATOM 1489 C CA . GLU A 1 178 ? 5.436 4.238 28.431 1.00 92.06 178 GLU A CA 1
ATOM 1490 C C . GLU A 1 178 ? 4.082 3.531 28.277 1.00 92.06 178 GLU A C 1
ATOM 1492 O O . GLU A 1 178 ? 3.907 2.379 28.688 1.00 92.06 178 GLU A O 1
ATOM 1497 N N . LYS A 1 179 ? 3.126 4.203 27.628 1.00 91.75 179 LYS A N 1
ATOM 1498 C CA . LYS A 1 179 ? 1.784 3.667 27.402 1.00 91.75 179 LYS A CA 1
ATOM 1499 C C . LYS A 1 179 ? 1.802 2.467 26.461 1.00 91.75 179 LYS A C 1
ATOM 1501 O O . LYS A 1 179 ? 1.136 1.474 26.749 1.00 91.75 179 LYS A O 1
ATOM 1506 N N . ILE A 1 180 ? 2.594 2.538 25.390 1.00 92.75 180 ILE A N 1
ATOM 1507 C CA . ILE A 1 180 ? 2.802 1.424 24.458 1.00 92.75 180 ILE A CA 1
ATOM 1508 C C . ILE A 1 180 ? 3.443 0.231 25.169 1.00 92.75 180 ILE A C 1
ATOM 1510 O O . ILE A 1 180 ? 2.932 -0.881 25.075 1.00 92.75 180 ILE A O 1
ATOM 1514 N N . LEU A 1 181 ? 4.516 0.443 25.936 1.00 92.00 181 LEU A N 1
ATOM 1515 C CA . LEU A 1 181 ? 5.193 -0.631 26.668 1.00 92.00 181 LEU A CA 1
ATOM 1516 C C . LEU A 1 181 ? 4.264 -1.296 27.687 1.00 92.00 181 LEU A C 1
ATOM 1518 O O . LEU A 1 181 ? 4.228 -2.523 27.788 1.00 92.00 181 LEU A O 1
ATOM 1522 N N . LYS A 1 182 ? 3.480 -0.500 28.423 1.00 93.75 182 LYS A N 1
ATOM 1523 C CA . LYS A 1 182 ? 2.474 -1.018 29.356 1.00 93.75 182 LYS A CA 1
ATOM 1524 C C . LYS A 1 182 ? 1.412 -1.840 28.628 1.00 93.75 182 LYS A C 1
ATOM 1526 O O . LYS A 1 182 ? 1.063 -2.919 29.101 1.00 93.75 182 LYS A O 1
ATOM 1531 N N . PHE A 1 183 ? 0.922 -1.352 27.492 1.00 94.62 183 PHE A N 1
ATOM 1532 C CA . PHE A 1 183 ? -0.070 -2.057 26.687 1.00 94.62 183 PHE A CA 1
ATOM 1533 C C . PHE A 1 183 ? 0.479 -3.372 26.117 1.00 94.62 183 PHE A C 1
ATOM 1535 O O . PHE A 1 183 ? -0.158 -4.412 26.257 1.00 94.62 183 PHE A O 1
ATOM 1542 N N . ASN A 1 184 ? 1.705 -3.368 25.588 1.00 91.94 184 ASN A N 1
ATOM 1543 C CA . ASN A 1 184 ? 2.358 -4.569 25.066 1.00 91.94 184 ASN A CA 1
ATOM 1544 C C . ASN A 1 184 ? 2.506 -5.660 26.140 1.00 91.94 184 ASN A C 1
ATOM 1546 O O . ASN A 1 184 ? 2.264 -6.826 25.853 1.00 91.94 184 ASN A O 1
ATOM 1550 N N . ARG A 1 185 ? 2.797 -5.294 27.399 1.00 94.06 185 ARG A N 1
ATOM 1551 C CA . ARG A 1 185 ? 2.822 -6.255 28.522 1.00 94.06 185 ARG A CA 1
ATOM 1552 C C . ARG A 1 185 ? 1.456 -6.888 28.797 1.00 94.06 185 ARG A C 1
ATOM 1554 O O . ARG A 1 185 ? 1.393 -8.073 29.101 1.00 94.06 185 ARG A O 1
ATOM 1561 N N . ILE A 1 186 ? 0.373 -6.115 28.694 1.00 94.50 186 ILE A N 1
ATOM 1562 C CA . ILE A 1 186 ? -1.004 -6.626 28.835 1.00 94.50 186 ILE A CA 1
ATOM 1563 C C . ILE A 1 186 ? -1.338 -7.595 27.690 1.00 94.50 186 ILE A C 1
ATOM 1565 O O . ILE A 1 186 ? -2.092 -8.544 27.884 1.00 94.50 186 ILE A O 1
ATOM 1569 N N . MET A 1 187 ? -0.747 -7.379 26.514 1.00 94.62 187 MET A N 1
ATOM 1570 C CA . MET A 1 187 ? -0.959 -8.184 25.312 1.00 94.62 187 MET A CA 1
ATOM 1571 C C . MET A 1 187 ? -0.167 -9.499 25.266 1.00 94.62 187 MET A C 1
ATOM 1573 O O . MET A 1 187 ? -0.498 -10.353 24.442 1.00 94.62 187 MET A O 1
ATOM 1577 N N . GLU A 1 188 ? 0.831 -9.709 26.133 1.00 92.25 188 GLU A N 1
ATOM 1578 C CA . GLU A 1 188 ? 1.660 -10.930 26.150 1.00 92.25 188 GLU A CA 1
ATOM 1579 C C . GLU A 1 188 ? 0.852 -12.245 26.195 1.00 92.25 188 GLU A C 1
ATOM 1581 O O . GLU A 1 188 ? 1.130 -13.136 25.384 1.00 92.25 188 GLU A O 1
ATOM 1586 N N . PRO A 1 189 ? -0.197 -12.389 27.034 1.00 93.38 189 PRO A N 1
ATOM 1587 C CA . PRO A 1 189 ? -1.029 -13.595 27.052 1.00 93.38 189 PRO A CA 1
ATOM 1588 C C . PRO A 1 189 ? -1.772 -13.857 25.733 1.00 93.38 189 PRO A C 1
ATOM 1590 O O . PRO A 1 189 ? -2.181 -14.983 25.472 1.00 93.38 189 PRO A O 1
ATOM 1593 N N . TYR A 1 190 ? -1.931 -12.832 24.893 1.00 92.69 190 TYR A N 1
ATOM 1594 C CA . TYR A 1 190 ? -2.672 -12.873 23.632 1.00 92.69 190 TYR A CA 1
ATOM 1595 C C . TYR A 1 190 ? -1.749 -12.904 22.407 1.00 92.69 190 TYR A C 1
ATOM 1597 O O . TYR A 1 190 ? -2.215 -12.725 21.277 1.00 92.69 190 TYR A O 1
ATOM 1605 N N . LYS A 1 191 ? -0.432 -13.105 22.581 1.00 89.81 191 LYS A N 1
ATOM 1606 C CA . LYS A 1 191 ? 0.537 -12.963 21.480 1.00 89.81 191 LYS A CA 1
ATOM 1607 C C . LYS A 1 191 ? 0.211 -13.849 20.273 1.00 89.81 191 LYS A C 1
ATOM 1609 O O . LYS A 1 191 ? 0.381 -13.401 19.142 1.00 89.81 191 LYS A O 1
ATOM 1614 N N . THR A 1 192 ? -0.306 -15.056 20.501 1.00 90.50 192 THR A N 1
ATOM 1615 C CA . THR A 1 192 ? -0.631 -16.042 19.456 1.00 90.50 192 THR A CA 1
ATOM 1616 C C . THR A 1 192 ? -2.045 -15.917 18.905 1.00 90.50 192 THR A C 1
ATOM 1618 O O . THR A 1 192 ? -2.347 -16.542 17.895 1.00 90.50 192 THR A O 1
ATOM 1621 N N . ASN A 1 193 ? -2.911 -15.135 19.548 1.00 92.62 193 ASN A N 1
ATOM 1622 C CA . ASN A 1 193 ? -4.293 -14.991 19.110 1.00 92.62 193 ASN A CA 1
ATOM 1623 C C . ASN A 1 193 ? -4.353 -14.180 17.817 1.00 92.62 193 ASN A C 1
ATOM 1625 O O . ASN A 1 193 ? -3.543 -13.267 17.611 1.00 92.62 193 ASN A O 1
ATOM 1629 N N . GLU A 1 194 ? -5.343 -14.468 16.977 1.00 92.31 194 GLU A N 1
ATOM 1630 C CA . GLU A 1 194 ? -5.730 -13.541 15.921 1.00 92.31 194 GLU A CA 1
ATOM 1631 C C . GLU A 1 194 ? -6.257 -12.255 16.562 1.00 92.31 194 GLU A C 1
ATOM 1633 O O . GLU A 1 194 ? -6.986 -12.298 17.555 1.00 92.31 194 GLU A O 1
ATOM 1638 N N . LYS A 1 195 ? -5.841 -11.103 16.036 1.00 94.62 195 LYS A N 1
ATOM 1639 C CA . LYS A 1 195 ? -6.159 -9.792 16.603 1.00 94.62 195 LYS A CA 1
ATOM 1640 C C . LYS A 1 195 ? -6.807 -8.922 15.545 1.00 94.62 195 LYS A C 1
ATOM 1642 O O . LYS A 1 195 ? -6.508 -9.041 14.357 1.00 94.62 195 LYS A O 1
ATOM 1647 N N . ILE A 1 196 ? -7.621 -7.987 16.006 1.00 96.12 196 ILE A N 1
ATOM 1648 C CA . ILE A 1 196 ? -8.073 -6.868 15.192 1.00 96.12 196 ILE A CA 1
ATOM 1649 C C . ILE A 1 196 ? -7.946 -5.575 15.979 1.00 96.12 196 ILE A C 1
ATOM 1651 O O . ILE A 1 196 ? -8.338 -5.504 17.144 1.00 96.12 196 ILE A O 1
ATOM 1655 N N . ILE A 1 197 ? -7.383 -4.556 15.341 1.00 97.75 197 ILE A N 1
ATOM 1656 C CA . ILE A 1 197 ? -7.321 -3.210 15.896 1.00 97.75 197 ILE A CA 1
ATOM 1657 C C . ILE A 1 197 ? -8.632 -2.519 15.550 1.00 97.75 197 ILE A C 1
ATOM 1659 O O . ILE A 1 197 ? -9.014 -2.464 14.388 1.00 97.75 197 ILE A O 1
ATOM 1663 N N . ILE A 1 198 ? -9.344 -2.016 16.545 1.00 97.81 198 ILE A N 1
ATOM 1664 C CA . ILE A 1 198 ? -10.602 -1.304 16.374 1.00 97.81 198 ILE A CA 1
ATOM 1665 C C . ILE A 1 198 ? -10.325 0.183 16.556 1.00 97.81 198 ILE A C 1
ATOM 1667 O O . ILE A 1 198 ? -10.017 0.629 17.665 1.00 97.81 198 ILE A O 1
ATOM 1671 N N . ASP A 1 199 ? -10.484 0.940 15.472 1.00 97.19 199 ASP A N 1
ATOM 1672 C CA . ASP A 1 199 ? -10.542 2.397 15.502 1.00 97.19 199 ASP A CA 1
ATOM 1673 C C . ASP A 1 199 ? -11.892 2.820 16.095 1.00 97.19 199 ASP A C 1
ATOM 1675 O O . ASP A 1 199 ? -12.920 2.955 15.420 1.00 97.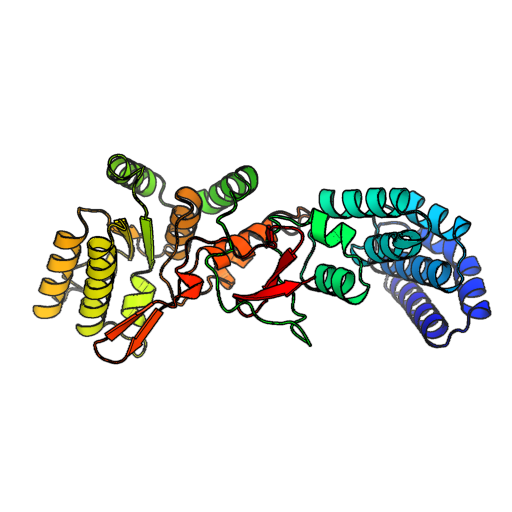19 199 ASP A O 1
ATOM 1679 N N . ALA A 1 200 ? -11.914 2.943 17.420 1.00 97.06 200 ALA A N 1
ATOM 1680 C CA . ALA A 1 200 ? -13.150 3.205 18.134 1.00 97.06 200 ALA A CA 1
ATOM 1681 C C . ALA A 1 200 ? -13.627 4.642 17.910 1.00 97.06 200 ALA A C 1
ATOM 1683 O O . ALA A 1 200 ? -14.829 4.892 17.960 1.00 97.06 200 ALA A O 1
ATOM 1684 N N . GLY A 1 201 ? -12.704 5.579 17.662 1.00 95.44 201 GLY A N 1
ATOM 1685 C CA . GLY A 1 201 ? -13.037 6.949 17.284 1.00 95.44 201 GLY A CA 1
ATOM 1686 C C . GLY A 1 201 ? -13.894 6.953 16.023 1.00 95.44 201 GLY A C 1
ATOM 1687 O O . GLY A 1 201 ? -15.024 7.445 16.051 1.00 95.44 201 GLY A O 1
ATOM 1688 N N . ASN A 1 202 ? -13.409 6.308 14.962 1.00 95.75 202 ASN A N 1
ATOM 1689 C CA . ASN A 1 202 ? -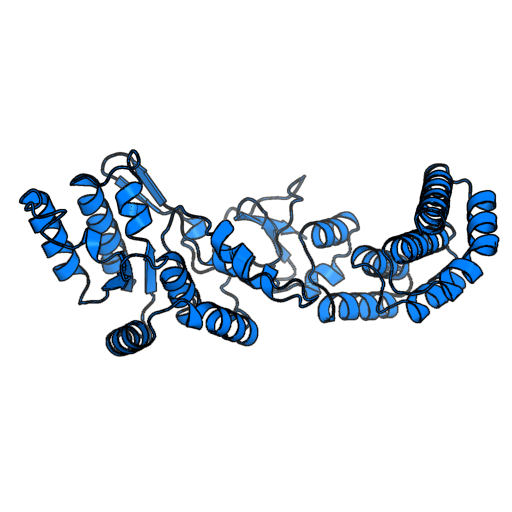14.118 6.196 13.693 1.00 95.75 202 ASN A CA 1
ATOM 1690 C C . ASN A 1 202 ? -15.513 5.561 13.849 1.00 95.75 202 ASN A C 1
ATOM 1692 O O . ASN A 1 202 ? -16.495 6.116 13.357 1.00 95.75 202 ASN A O 1
ATOM 1696 N N . ILE A 1 203 ? -15.633 4.469 14.614 1.00 96.50 203 ILE A N 1
ATOM 1697 C CA . ILE A 1 203 ? -16.932 3.823 14.892 1.00 96.50 203 ILE A CA 1
ATOM 1698 C C . ILE A 1 203 ? -17.877 4.748 15.659 1.00 96.50 203 ILE A C 1
ATOM 1700 O O . ILE A 1 203 ? -19.064 4.825 15.336 1.00 96.50 203 ILE A O 1
ATOM 1704 N N . LEU A 1 204 ? -17.380 5.470 16.668 1.00 95.62 204 LEU A N 1
ATOM 1705 C CA . LEU A 1 204 ? -18.229 6.343 17.474 1.00 95.62 204 LEU A CA 1
ATOM 1706 C C . LEU A 1 204 ? -18.824 7.506 16.660 1.00 95.62 204 LEU A C 1
ATOM 1708 O O . LEU A 1 204 ? -19.934 7.955 16.961 1.00 95.62 204 LEU A O 1
ATOM 1712 N N . PHE A 1 205 ? -18.108 7.974 15.637 1.00 94.56 205 PHE A N 1
ATOM 1713 C CA . PHE A 1 205 ? -18.537 9.055 14.745 1.00 94.56 205 PHE A CA 1
ATOM 1714 C C . PHE A 1 205 ? -19.240 8.574 13.462 1.00 94.56 205 PHE A C 1
ATOM 1716 O O . PHE A 1 205 ? -19.754 9.406 12.714 1.00 94.56 205 PHE A O 1
ATOM 1723 N N . ALA A 1 206 ? -19.320 7.263 13.214 1.00 91.75 206 ALA A N 1
ATOM 1724 C CA . ALA A 1 206 ? -19.790 6.698 11.946 1.00 91.75 206 ALA A CA 1
ATOM 1725 C C . ALA A 1 206 ? -21.233 7.083 11.570 1.00 91.75 206 ALA A C 1
ATOM 1727 O O . ALA A 1 206 ? -21.558 7.203 10.390 1.00 91.75 206 ALA A O 1
ATOM 1728 N N . VAL A 1 207 ? -22.109 7.289 12.559 1.00 87.38 207 VAL A N 1
ATOM 1729 C CA . VAL A 1 207 ? -23.518 7.639 12.330 1.00 87.38 207 VAL A CA 1
ATOM 1730 C C . VAL A 1 207 ? -23.711 9.145 12.505 1.00 87.38 207 VAL A C 1
ATOM 1732 O O . VAL A 1 207 ? -23.653 9.669 13.616 1.00 87.38 207 VAL A O 1
ATOM 1735 N N . ASN A 1 208 ? -23.970 9.847 11.398 1.00 85.31 208 ASN A N 1
ATOM 1736 C CA . ASN A 1 208 ? -24.255 11.290 11.352 1.00 85.31 208 ASN A CA 1
ATOM 1737 C C . ASN A 1 208 ? -23.159 12.197 11.953 1.00 85.31 208 ASN A C 1
ATOM 1739 O O . ASN A 1 208 ? -23.460 13.324 12.352 1.00 85.31 208 ASN A O 1
ATOM 1743 N N . GLY A 1 209 ? -21.914 11.719 12.072 1.00 87.56 209 GLY A N 1
ATOM 1744 C CA . GLY A 1 209 ? -20.788 12.509 12.583 1.00 87.56 209 GLY A CA 1
ATOM 1745 C C . GLY A 1 209 ? -20.895 12.899 14.061 1.00 87.56 209 GLY A C 1
ATOM 1746 O O . GLY A 1 209 ? -20.158 13.772 14.512 1.00 87.56 209 GLY A O 1
ATOM 1747 N N . ASN A 1 210 ? -21.807 12.288 14.826 1.00 88.31 210 ASN A N 1
ATOM 1748 C CA . ASN A 1 210 ? -22.069 12.640 16.221 1.00 88.31 210 ASN A CA 1
ATOM 1749 C C . ASN A 1 210 ? -22.006 11.410 17.130 1.00 88.31 210 ASN A C 1
ATOM 1751 O O . ASN A 1 210 ? -22.558 10.357 16.817 1.00 88.31 210 ASN A O 1
ATOM 1755 N N . ILE A 1 211 ? -21.399 11.567 18.310 1.00 91.81 211 ILE A N 1
ATOM 1756 C CA . ILE A 1 211 ? -21.345 10.495 19.309 1.00 91.81 211 ILE A CA 1
ATOM 1757 C C . ILE A 1 211 ? -22.656 10.466 20.095 1.00 91.81 211 ILE A C 1
ATOM 1759 O O . ILE A 1 211 ? -22.965 11.386 20.852 1.00 91.81 211 ILE A O 1
ATOM 1763 N N . THR A 1 212 ? -23.402 9.374 19.951 1.00 93.00 212 THR A N 1
ATOM 1764 C CA . THR A 1 212 ? -24.682 9.126 20.629 1.00 93.00 212 THR A CA 1
ATOM 1765 C C . THR A 1 212 ? -24.628 7.828 21.436 1.00 93.00 212 THR A C 1
ATOM 1767 O O . THR A 1 212 ? -23.648 7.089 21.377 1.00 93.00 212 THR A O 1
ATOM 1770 N N . LEU A 1 213 ? -25.693 7.501 22.179 1.00 94.12 213 LEU A N 1
ATOM 1771 C CA . LEU A 1 213 ? -25.815 6.185 22.820 1.00 94.12 213 LEU A CA 1
ATOM 1772 C C . LEU A 1 213 ? -25.671 5.039 21.803 1.00 94.12 213 LEU A C 1
ATOM 1774 O O . LEU A 1 213 ? -24.984 4.058 22.085 1.00 94.12 213 LEU A O 1
ATOM 1778 N N . ASN A 1 214 ? -26.267 5.185 20.616 1.00 94.06 214 ASN A N 1
ATOM 1779 C CA . ASN A 1 214 ? -26.191 4.171 19.565 1.00 94.06 214 ASN A CA 1
ATOM 1780 C C . ASN A 1 214 ? -24.754 3.953 19.090 1.00 94.06 214 ASN A C 1
ATOM 1782 O O . ASN A 1 214 ? -24.363 2.807 18.909 1.00 94.06 214 ASN A O 1
ATOM 1786 N N . SER A 1 215 ? -23.942 5.011 19.015 1.00 94.44 215 SER A N 1
ATOM 1787 C CA . SER A 1 215 ? -22.516 4.911 18.689 1.00 94.44 215 SER A CA 1
ATOM 1788 C C . SER A 1 215 ? -21.776 3.937 19.620 1.00 94.44 215 SER A C 1
ATOM 1790 O O . SER A 1 215 ? -21.033 3.068 19.164 1.00 94.44 215 SER A O 1
ATOM 1792 N N . TYR A 1 216 ? -22.019 4.022 20.935 1.00 96.56 216 TYR A N 1
ATOM 1793 C CA . TYR A 1 216 ? -21.434 3.090 21.908 1.00 96.56 216 TYR A CA 1
ATOM 1794 C C . TYR A 1 216 ? -22.009 1.673 21.775 1.00 96.56 216 TYR A C 1
ATOM 1796 O O . TYR A 1 216 ? -21.273 0.696 21.906 1.00 96.56 216 TYR A O 1
ATOM 1804 N N . ILE A 1 217 ? -23.308 1.543 21.488 1.00 96.12 217 ILE A N 1
ATOM 1805 C CA . ILE A 1 217 ? -23.947 0.242 21.236 1.00 96.12 217 ILE A CA 1
ATOM 1806 C C . ILE A 1 217 ? -23.333 -0.435 20.003 1.00 96.12 217 ILE A C 1
ATOM 1808 O O . ILE A 1 217 ? -23.074 -1.637 20.041 1.00 96.12 217 ILE A O 1
ATOM 1812 N N . HIS A 1 218 ? -23.059 0.308 18.929 1.00 95.94 218 HIS A N 1
ATOM 1813 C CA . HIS A 1 218 ? -22.395 -0.217 17.735 1.00 95.94 218 HIS A CA 1
ATOM 1814 C C . HIS A 1 218 ? -20.977 -0.699 18.044 1.00 95.94 218 HIS A C 1
ATOM 1816 O O . HIS A 1 218 ? -20.633 -1.818 17.672 1.00 95.94 218 HIS A O 1
ATOM 1822 N N . LEU A 1 219 ? -20.193 0.069 18.807 1.00 97.31 219 LEU A N 1
ATOM 1823 C CA . LEU A 1 219 ? -18.870 -0.372 19.262 1.00 97.31 219 LEU A CA 1
ATOM 1824 C C . LEU A 1 219 ? -18.949 -1.677 20.074 1.00 97.31 219 LEU A C 1
ATOM 1826 O O . LEU A 1 219 ? -18.206 -2.618 19.802 1.00 97.31 219 LEU A O 1
ATOM 1830 N N . ILE A 1 220 ? -19.899 -1.788 21.009 1.00 97.56 220 ILE A N 1
ATOM 1831 C CA . ILE A 1 220 ? -20.148 -3.030 21.764 1.00 97.56 220 ILE A CA 1
ATOM 1832 C C . ILE A 1 220 ? -20.476 -4.199 20.825 1.00 97.56 220 ILE A C 1
ATOM 1834 O O . ILE A 1 220 ? -19.988 -5.311 21.043 1.00 97.56 220 ILE A O 1
ATOM 1838 N N . LYS A 1 221 ? -21.292 -3.972 19.787 1.00 96.94 221 LYS A N 1
ATOM 1839 C CA . LYS A 1 221 ? -21.632 -5.000 18.791 1.00 96.94 221 LYS A CA 1
ATOM 1840 C C . LYS A 1 221 ? -20.383 -5.487 18.050 1.00 96.94 221 LYS A C 1
ATOM 1842 O O . LYS A 1 221 ? -20.211 -6.697 17.943 1.00 96.94 221 LYS A O 1
ATOM 1847 N N . PHE A 1 222 ? -19.487 -4.591 17.624 1.00 97.00 222 PHE A N 1
ATOM 1848 C CA . PHE A 1 222 ? -18.219 -4.982 16.992 1.00 97.00 222 PHE A CA 1
ATOM 1849 C C . PHE A 1 222 ? -17.317 -5.785 17.936 1.00 97.00 222 PHE A C 1
ATOM 1851 O O . PHE A 1 222 ? -16.821 -6.840 17.548 1.00 97.00 222 PHE A O 1
ATOM 1858 N N . ILE A 1 223 ? -17.158 -5.353 19.193 1.00 97.19 223 ILE A N 1
ATOM 1859 C CA . ILE A 1 223 ? -16.356 -6.086 20.191 1.00 97.19 223 ILE A CA 1
ATOM 1860 C C . ILE A 1 223 ? -16.894 -7.511 20.366 1.00 97.19 223 ILE A C 1
ATOM 1862 O O . ILE A 1 223 ? -16.139 -8.479 20.281 1.00 97.19 223 ILE A O 1
ATOM 1866 N N . LYS A 1 224 ? -18.212 -7.654 20.569 1.00 96.62 224 LYS A N 1
ATOM 1867 C CA . LYS A 1 224 ? -18.860 -8.966 20.712 1.00 96.62 224 LYS A CA 1
ATOM 1868 C C . LYS A 1 224 ? -18.697 -9.823 19.464 1.00 96.62 224 LYS A C 1
ATOM 1870 O O . LYS A 1 224 ? -18.421 -11.010 19.595 1.00 96.62 224 LYS A O 1
ATOM 1875 N N . TYR A 1 225 ? -18.852 -9.231 18.281 1.00 95.69 225 TYR A N 1
ATOM 1876 C CA . TYR A 1 225 ? -18.686 -9.937 17.016 1.00 95.69 225 TYR A CA 1
ATOM 1877 C C . TYR A 1 225 ? -17.312 -10.612 16.934 1.00 95.69 225 TYR A C 1
ATOM 1879 O O . TYR A 1 225 ? -17.249 -11.816 16.706 1.00 95.69 225 TYR A O 1
ATOM 1887 N N . PHE A 1 226 ? -16.219 -9.885 17.184 1.00 95.00 226 PHE A N 1
ATOM 1888 C CA . PHE A 1 226 ? -14.878 -10.473 17.088 1.00 95.00 226 PHE A CA 1
ATOM 1889 C C . PHE A 1 226 ? -14.596 -11.491 18.187 1.00 95.00 226 PHE A C 1
ATOM 1891 O O . PHE A 1 226 ? -14.107 -12.575 17.873 1.00 95.00 226 PHE A O 1
ATOM 1898 N N . LYS A 1 227 ? -14.996 -11.220 19.439 1.00 94.50 227 LYS A N 1
ATOM 1899 C CA . LYS A 1 227 ? -14.841 -12.205 20.525 1.00 94.50 227 LYS A CA 1
ATOM 1900 C C . LYS A 1 227 ? -15.565 -13.516 20.213 1.00 94.50 227 LYS A C 1
ATOM 1902 O O . LYS A 1 227 ? -14.992 -14.580 20.412 1.00 94.50 227 LYS A O 1
ATOM 1907 N N . ASN A 1 228 ? -16.784 -13.446 19.676 1.00 95.00 228 ASN A N 1
ATOM 1908 C CA . ASN A 1 228 ? -17.560 -14.631 19.296 1.00 95.00 228 ASN A CA 1
ATOM 1909 C C . ASN A 1 228 ? -16.933 -15.415 18.131 1.00 95.00 228 ASN A C 1
ATOM 1911 O O . ASN A 1 228 ? -17.208 -16.601 17.986 1.00 95.00 228 ASN A O 1
ATOM 1915 N N . ASN A 1 229 ? -16.090 -14.769 17.324 1.00 92.38 229 ASN A N 1
ATOM 1916 C CA . ASN A 1 229 ? -15.319 -15.392 16.248 1.00 92.38 229 ASN A CA 1
ATOM 1917 C C . ASN A 1 229 ? -13.879 -15.744 16.677 1.00 92.38 229 ASN A C 1
ATOM 1919 O O . ASN A 1 229 ? -13.036 -15.992 15.824 1.00 92.38 229 ASN A O 1
ATOM 1923 N N . ASN A 1 230 ? -13.580 -15.769 17.983 1.00 93.25 230 ASN A N 1
ATOM 1924 C CA . ASN A 1 230 ? -12.248 -16.048 18.540 1.00 93.25 230 ASN A CA 1
ATOM 1925 C C . ASN A 1 230 ? -11.136 -15.083 18.083 1.00 93.25 230 ASN A C 1
ATOM 1927 O O . ASN A 1 230 ? -9.954 -15.415 18.157 1.00 93.25 230 ASN A O 1
ATOM 1931 N N . ILE A 1 231 ? -11.501 -13.870 17.664 1.00 93.94 231 ILE A N 1
ATOM 1932 C CA . ILE A 1 231 ? -10.565 -12.796 17.327 1.00 93.94 231 ILE A CA 1
ATOM 1933 C C . ILE A 1 231 ? -10.485 -11.849 18.524 1.00 93.94 231 ILE A C 1
ATOM 1935 O O . ILE A 1 231 ? -11.505 -11.393 19.037 1.00 93.94 231 ILE A O 1
ATOM 1939 N N . THR A 1 232 ? -9.274 -11.538 18.980 1.00 96.06 232 THR A N 1
ATOM 1940 C CA . THR A 1 232 ? -9.016 -10.627 20.100 1.00 96.06 232 THR A CA 1
ATOM 1941 C C . THR A 1 232 ? -9.148 -9.163 19.645 1.00 96.06 232 THR A C 1
ATOM 1943 O O . THR A 1 232 ? -8.292 -8.686 18.893 1.00 96.06 232 THR A O 1
ATOM 1946 N N . PRO A 1 233 ? -10.186 -8.419 20.081 1.00 97.00 233 PRO A N 1
ATOM 1947 C CA . PRO A 1 233 ? -10.332 -7.014 19.724 1.00 97.00 233 PRO A CA 1
ATOM 1948 C C . PRO A 1 233 ? -9.426 -6.136 20.594 1.00 97.00 233 PRO A C 1
ATOM 1950 O O . PRO A 1 233 ? -9.485 -6.190 21.821 1.00 97.00 233 PRO A O 1
ATOM 1953 N N . ILE A 1 234 ? -8.624 -5.290 19.952 1.00 97.88 234 ILE A N 1
ATOM 1954 C CA . ILE A 1 234 ? -7.820 -4.249 20.594 1.00 97.88 234 ILE A CA 1
ATOM 1955 C C . ILE A 1 234 ? -8.463 -2.908 20.284 1.00 97.88 234 ILE A C 1
ATOM 1957 O O . ILE A 1 234 ? -8.536 -2.511 19.127 1.00 97.88 234 ILE A O 1
ATOM 1961 N N . ILE A 1 235 ? -8.927 -2.197 21.303 1.00 98.12 235 ILE A N 1
ATOM 1962 C CA . ILE A 1 235 ? -9.656 -0.942 21.113 1.00 98.12 235 ILE A CA 1
ATOM 1963 C C . ILE A 1 235 ? -8.688 0.220 21.265 1.00 98.12 235 ILE A C 1
ATOM 1965 O O . ILE A 1 235 ? -8.087 0.381 22.326 1.00 98.12 235 ILE A O 1
ATOM 1969 N N . VAL A 1 236 ? -8.579 1.061 20.240 1.00 97.69 236 VAL A N 1
ATOM 1970 C CA . VAL A 1 236 ? -7.826 2.318 20.308 1.00 97.69 236 VAL A CA 1
ATOM 1971 C C . VAL A 1 236 ? -8.811 3.475 20.307 1.00 97.69 236 VAL A C 1
ATOM 1973 O O . VAL A 1 236 ? -9.707 3.540 19.465 1.00 97.69 236 VAL A O 1
ATOM 1976 N N . ILE A 1 237 ? -8.703 4.357 21.300 1.00 96.38 237 ILE A N 1
ATOM 1977 C CA . ILE A 1 237 ? -9.685 5.425 21.503 1.00 96.38 237 ILE A CA 1
ATOM 1978 C C . ILE A 1 237 ? -9.108 6.572 22.326 1.00 96.38 237 ILE A C 1
ATOM 1980 O O . ILE A 1 237 ? -8.453 6.330 23.333 1.00 96.38 237 ILE A O 1
ATOM 1984 N N . HIS A 1 238 ? -9.401 7.833 22.005 1.00 94.56 238 HIS A N 1
ATOM 1985 C CA . HIS A 1 238 ? -9.029 8.914 22.926 1.00 94.56 238 HIS A CA 1
ATOM 1986 C C . HIS A 1 238 ? -9.690 8.755 24.299 1.00 94.56 238 HIS A C 1
ATOM 1988 O O . HIS A 1 238 ? -10.911 8.587 24.401 1.00 94.56 238 HIS A O 1
ATOM 1994 N N . THR A 1 239 ? -8.911 8.970 25.367 1.00 92.00 239 THR A N 1
ATOM 1995 C CA . THR A 1 239 ? -9.370 8.907 26.770 1.00 92.00 239 THR A CA 1
ATOM 1996 C C . THR A 1 239 ? -10.679 9.681 27.011 1.00 92.00 239 THR A C 1
ATOM 1998 O O . THR A 1 239 ? -11.534 9.270 27.796 1.00 92.00 239 THR A O 1
ATOM 2001 N N . ARG A 1 240 ? -10.899 10.808 26.317 1.00 90.75 240 ARG A N 1
ATOM 2002 C CA . ARG A 1 240 ? -12.112 11.640 26.463 1.00 90.75 240 ARG A CA 1
ATOM 2003 C C . ARG A 1 240 ? -13.423 10.896 26.196 1.00 90.75 240 ARG A C 1
ATOM 2005 O O . ARG A 1 240 ? -14.458 11.250 26.765 1.00 90.75 240 ARG A O 1
ATOM 2012 N N . HIS A 1 241 ? -13.399 9.893 25.323 1.00 92.38 241 HIS A N 1
ATOM 2013 C CA . HIS A 1 241 ? -14.604 9.191 24.898 1.00 92.38 241 HIS A CA 1
ATOM 2014 C C . HIS A 1 241 ? -15.063 8.155 25.929 1.00 92.38 241 HIS A C 1
ATOM 2016 O O . HIS A 1 241 ? -16.267 7.917 26.022 1.00 92.38 241 HIS A O 1
ATOM 2022 N N . LEU A 1 242 ? -14.164 7.652 26.780 1.00 92.31 242 LEU A N 1
ATOM 2023 C CA . LEU A 1 242 ? -14.492 6.726 27.872 1.00 92.31 242 LEU A CA 1
ATOM 2024 C C . LEU A 1 242 ? -14.674 7.411 29.234 1.00 92.31 242 LEU A C 1
ATOM 2026 O O . LEU A 1 242 ? -15.194 6.811 30.169 1.00 92.31 242 LEU A O 1
ATOM 2030 N N . LYS A 1 243 ? -14.343 8.701 29.371 1.00 90.88 243 LYS A N 1
ATOM 2031 C CA . LYS A 1 243 ? -14.662 9.444 30.602 1.00 90.88 243 LYS A CA 1
ATOM 2032 C C . LYS A 1 243 ? -16.174 9.491 30.853 1.00 90.88 243 LYS A C 1
ATOM 2034 O O . LYS A 1 243 ? -16.949 9.798 29.944 1.00 90.88 243 LYS A O 1
ATOM 2039 N N . LYS A 1 244 ? -16.584 9.273 32.109 1.00 89.69 244 LYS A N 1
ATOM 2040 C CA . LYS A 1 244 ? -17.982 9.406 32.581 1.00 89.69 244 LYS A CA 1
ATOM 2041 C C . LYS A 1 244 ? -18.442 10.865 32.694 1.00 89.69 244 LYS A C 1
ATOM 2043 O O . LYS A 1 244 ? -19.638 11.134 32.776 1.00 89.69 244 LYS A O 1
ATOM 2048 N N . THR A 1 245 ? -17.500 11.807 32.662 1.00 85.31 245 THR A N 1
ATOM 2049 C CA . THR A 1 245 ? -17.747 13.251 32.679 1.00 85.31 245 THR A CA 1
ATOM 2050 C C . THR A 1 245 ? -17.168 13.924 31.434 1.00 85.31 245 THR A C 1
ATOM 2052 O O . THR A 1 245 ? -16.133 13.513 30.906 1.00 85.31 245 THR A O 1
ATOM 2055 N N . PHE A 1 246 ? -17.833 14.972 30.947 1.00 78.81 246 PHE A N 1
ATOM 2056 C CA . PHE A 1 246 ? -17.365 15.804 29.838 1.00 78.81 246 PHE A CA 1
ATOM 2057 C C . PHE A 1 246 ? -17.645 17.278 30.139 1.00 78.81 246 PHE A C 1
ATOM 2059 O O . PHE A 1 246 ? -18.774 17.642 30.456 1.00 78.81 246 PHE A O 1
ATOM 2066 N N . LYS A 1 247 ? -16.607 18.126 30.065 1.00 79.81 247 LYS A N 1
ATOM 2067 C CA . LYS A 1 247 ? -16.681 19.563 30.408 1.00 79.81 247 LYS A CA 1
ATOM 2068 C C . LYS A 1 247 ? -17.335 19.838 31.779 1.00 79.81 247 LYS A C 1
ATOM 2070 O O . LYS A 1 247 ? -18.114 20.768 31.919 1.00 79.81 247 LYS A O 1
ATOM 2075 N N . GLY A 1 248 ? -17.043 19.001 32.776 1.00 79.81 248 GLY A N 1
ATOM 2076 C CA . GLY A 1 248 ? -17.582 19.136 34.137 1.00 79.81 248 GLY A CA 1
ATOM 2077 C C . GLY A 1 248 ? -18.968 18.520 34.363 1.00 79.81 248 GLY A C 1
ATOM 2078 O O . GLY A 1 248 ? -19.340 18.312 35.511 1.00 79.81 248 GLY A O 1
ATOM 2079 N N . ASN A 1 249 ? -19.690 18.132 33.307 1.00 84.62 249 ASN A N 1
ATOM 2080 C CA . ASN A 1 249 ? -21.013 17.512 33.421 1.00 84.62 249 ASN A CA 1
ATOM 2081 C C . ASN A 1 249 ? -20.929 15.983 33.352 1.00 84.62 249 ASN A C 1
ATOM 2083 O O . ASN A 1 249 ? -20.112 15.429 32.609 1.00 84.62 249 ASN A O 1
ATOM 2087 N N . GLN A 1 250 ? -21.788 15.290 34.104 1.00 88.06 250 GLN A N 1
ATOM 2088 C CA . GLN A 1 250 ? -21.965 13.844 33.949 1.00 88.06 250 GLN A CA 1
ATOM 2089 C C . GLN A 1 250 ? -22.601 13.530 32.593 1.00 88.06 250 GLN A C 1
ATOM 2091 O O . GLN A 1 250 ? -23.505 14.232 32.140 1.00 88.06 250 GLN A O 1
ATOM 2096 N N . LYS A 1 251 ? -22.123 12.466 31.943 1.00 89.31 251 LYS A N 1
ATOM 2097 C CA . LYS A 1 251 ? -22.786 11.913 30.760 1.00 89.31 251 LYS A CA 1
ATOM 2098 C C . LYS A 1 251 ? -24.119 11.274 31.152 1.00 89.31 251 LYS A C 1
ATOM 2100 O O . LYS A 1 251 ? -24.336 10.912 32.308 1.00 89.31 251 LYS A O 1
ATOM 2105 N N . ASP A 1 252 ? -24.989 11.096 30.162 1.00 92.38 252 ASP A N 1
ATOM 2106 C CA . ASP A 1 252 ? -26.224 10.332 30.323 1.00 92.38 252 ASP A CA 1
ATOM 2107 C C . ASP A 1 252 ? -25.942 8.945 30.934 1.00 92.38 252 ASP A C 1
ATOM 2109 O O . ASP A 1 252 ? -24.976 8.269 30.559 1.00 92.38 252 ASP A O 1
ATOM 2113 N N . LYS A 1 253 ? -26.793 8.503 31.869 1.00 94.38 253 LYS A N 1
ATOM 2114 C CA . LYS A 1 253 ? -26.617 7.230 32.589 1.00 94.38 253 LYS A CA 1
ATOM 2115 C C . LYS A 1 253 ? -26.516 6.030 31.644 1.00 94.38 253 LYS A C 1
ATOM 2117 O O . LYS A 1 253 ? -25.745 5.115 31.911 1.00 94.38 253 LYS A O 1
ATOM 2122 N N . LYS A 1 254 ? -27.250 6.028 30.527 1.00 96.12 254 LYS A N 1
ATOM 2123 C CA . LYS A 1 254 ? -27.198 4.943 29.536 1.00 96.12 254 LYS A CA 1
ATOM 2124 C C . LYS A 1 254 ? -25.847 4.910 28.825 1.00 96.12 254 LYS A C 1
ATOM 2126 O O . LYS A 1 254 ? -25.331 3.828 28.566 1.00 96.12 254 LYS A O 1
ATOM 2131 N N . ILE A 1 255 ? -25.254 6.075 28.555 1.00 95.12 255 ILE A N 1
ATOM 2132 C CA . ILE A 1 255 ? -23.904 6.167 27.981 1.00 95.12 255 ILE A CA 1
ATOM 2133 C C . ILE A 1 255 ? -22.864 5.664 28.984 1.00 95.12 255 ILE A C 1
ATOM 2135 O O . ILE A 1 255 ? -21.979 4.902 28.607 1.00 95.12 255 ILE A O 1
ATOM 2139 N N . ILE A 1 256 ? -22.982 6.048 30.258 1.00 95.50 256 ILE A N 1
ATOM 2140 C CA . ILE A 1 256 ? -22.095 5.548 31.319 1.00 95.50 256 ILE A CA 1
ATOM 2141 C C . ILE A 1 256 ? -22.170 4.018 31.399 1.00 95.50 256 ILE A C 1
ATOM 2143 O O . ILE A 1 256 ? -21.133 3.361 31.380 1.00 95.50 256 ILE A O 1
ATOM 2147 N N . ASN A 1 257 ? -23.379 3.451 31.389 1.00 97.00 257 ASN A N 1
ATOM 2148 C CA . ASN A 1 257 ? -23.564 2.000 31.382 1.00 97.00 257 ASN A CA 1
ATOM 2149 C C . ASN A 1 257 ? -22.927 1.344 30.147 1.00 97.00 257 ASN A C 1
ATOM 2151 O O . ASN A 1 257 ? -22.309 0.290 30.262 1.00 97.00 257 ASN A O 1
ATOM 2155 N N . ALA A 1 258 ? -23.040 1.957 28.965 1.00 97.06 258 ALA A N 1
ATOM 2156 C CA . ALA A 1 258 ? -22.404 1.442 27.754 1.00 97.06 258 ALA A CA 1
ATOM 2157 C C . ALA A 1 258 ? -20.866 1.458 27.849 1.00 97.06 258 ALA A C 1
ATOM 2159 O O . ALA A 1 258 ? -20.217 0.498 27.441 1.00 97.06 258 ALA A O 1
ATOM 2160 N N . ILE A 1 259 ? -20.280 2.507 28.435 1.00 96.44 259 ILE A N 1
ATOM 2161 C CA . ILE A 1 259 ? -18.837 2.587 28.713 1.00 96.44 259 ILE A CA 1
ATOM 2162 C C . ILE A 1 259 ? -18.402 1.461 29.662 1.00 96.44 259 ILE A C 1
ATOM 2164 O O . ILE A 1 259 ? -17.406 0.790 29.397 1.00 96.44 259 ILE A O 1
ATOM 2168 N N . ASP A 1 260 ? -19.162 1.213 30.729 1.00 96.00 260 ASP A N 1
ATOM 2169 C CA . ASP A 1 260 ? -18.862 0.138 31.682 1.00 96.00 260 ASP A CA 1
ATOM 2170 C C . ASP A 1 260 ? -18.927 -1.249 31.010 1.00 96.00 260 ASP A C 1
ATOM 2172 O O . ASP A 1 260 ? -18.062 -2.096 31.244 1.00 96.00 260 ASP A O 1
ATOM 2176 N N . ILE A 1 261 ? -19.883 -1.459 30.094 1.00 97.19 261 ILE A N 1
ATOM 2177 C CA . ILE A 1 261 ? -19.955 -2.676 29.269 1.00 97.19 261 ILE A CA 1
ATOM 2178 C C . ILE A 1 261 ? -18.720 -2.808 28.368 1.00 97.19 261 ILE A C 1
ATOM 2180 O O . ILE A 1 261 ? -18.172 -3.903 28.260 1.00 97.19 261 ILE A O 1
ATOM 2184 N N . ILE A 1 262 ? -18.256 -1.724 27.735 1.00 97.25 262 ILE A N 1
ATOM 2185 C CA . ILE A 1 262 ? -17.039 -1.747 26.908 1.00 97.25 262 ILE A CA 1
ATOM 2186 C C . ILE A 1 262 ? -15.840 -2.185 27.751 1.00 97.25 262 ILE A C 1
ATOM 2188 O O . ILE A 1 262 ? -15.155 -3.130 27.365 1.00 97.25 262 ILE A O 1
ATOM 2192 N N . HIS A 1 263 ? -15.612 -1.576 28.918 1.00 95.56 263 HIS A N 1
ATOM 2193 C CA . HIS A 1 263 ? -14.512 -1.979 29.801 1.00 95.56 263 HIS A CA 1
ATOM 2194 C C . HIS A 1 263 ? -14.608 -3.453 30.207 1.00 95.56 263 HIS A C 1
ATOM 2196 O O . HIS A 1 263 ? -13.616 -4.174 30.111 1.00 95.56 263 HIS A O 1
ATOM 2202 N N . SER A 1 264 ? -15.802 -3.916 30.590 1.00 95.12 264 SER A N 1
ATOM 2203 C CA . SER A 1 264 ? -16.025 -5.310 30.981 1.00 95.12 264 SER A CA 1
ATOM 2204 C C . SER A 1 264 ? -15.789 -6.303 29.843 1.00 95.12 264 SER A C 1
ATOM 2206 O O . SER A 1 264 ? -15.309 -7.400 30.099 1.00 95.12 264 SER A O 1
ATOM 2208 N N . LEU A 1 265 ? -16.150 -5.961 28.604 1.00 94.44 265 LEU A N 1
ATOM 2209 C CA . LEU A 1 265 ? -15.993 -6.861 27.460 1.00 94.44 265 LEU A CA 1
ATOM 2210 C C . LEU A 1 265 ? -14.570 -6.890 26.911 1.00 94.44 265 LEU A C 1
ATOM 2212 O O . LEU A 1 265 ? -14.230 -7.832 26.199 1.00 94.44 265 LEU A O 1
ATOM 2216 N N . SER A 1 266 ? -13.763 -5.873 27.192 1.00 89.38 266 SER A N 1
ATOM 2217 C CA . SER A 1 266 ? -12.478 -5.689 26.516 1.00 89.38 266 SER A CA 1
ATOM 2218 C C . SER A 1 266 ? -11.305 -6.344 27.234 1.00 89.38 266 SER A C 1
ATOM 2220 O O . SER A 1 266 ? -10.203 -6.260 26.720 1.00 89.38 266 SER A O 1
ATOM 2222 N N . ASP A 1 267 ? -11.490 -6.953 28.410 1.00 87.94 267 ASP A N 1
ATOM 2223 C CA . ASP A 1 267 ? -10.419 -7.627 29.171 1.00 87.94 267 ASP A CA 1
ATOM 2224 C C . ASP A 1 267 ? -9.158 -6.748 29.364 1.00 87.94 267 ASP A C 1
ATOM 2226 O O . ASP A 1 267 ? -8.026 -7.223 29.330 1.00 87.94 267 ASP A O 1
ATOM 2230 N N . ASN A 1 268 ? -9.357 -5.435 29.552 1.00 88.25 268 ASN A N 1
ATOM 2231 C CA . ASN A 1 268 ? -8.318 -4.389 29.599 1.00 88.25 268 ASN A CA 1
ATOM 2232 C C . ASN A 1 268 ? -7.520 -4.157 28.298 1.00 88.25 268 ASN A C 1
ATOM 2234 O O . ASN A 1 268 ? -6.530 -3.425 28.311 1.00 88.25 268 ASN A O 1
ATOM 2238 N N . LEU A 1 269 ? -7.969 -4.686 27.161 1.00 95.81 269 LEU A N 1
ATOM 2239 C CA . LEU A 1 269 ? -7.385 -4.476 25.831 1.00 95.81 269 LEU A CA 1
ATOM 2240 C C . LEU A 1 269 ? -7.856 -3.160 25.191 1.00 95.81 269 LEU A C 1
ATOM 2242 O O . LEU A 1 269 ? -8.266 -3.104 24.032 1.00 95.81 269 LEU A O 1
ATOM 2246 N N . ILE A 1 270 ? -7.803 -2.085 25.979 1.00 96.75 270 ILE A N 1
ATOM 2247 C CA . ILE A 1 270 ? -8.127 -0.723 25.557 1.00 96.75 270 ILE A CA 1
ATOM 2248 C C . ILE A 1 270 ? -6.855 0.114 25.647 1.00 96.75 270 ILE A C 1
ATOM 2250 O O . ILE A 1 270 ? -6.355 0.396 26.739 1.00 96.75 270 ILE A O 1
ATOM 2254 N N . LEU A 1 271 ? -6.351 0.550 24.497 1.00 96.31 271 LEU A N 1
ATOM 2255 C CA . LEU A 1 271 ? -5.305 1.551 24.418 1.00 96.31 271 LEU A CA 1
ATOM 2256 C C . LEU A 1 271 ? -5.945 2.929 24.313 1.00 96.31 271 LEU A C 1
ATOM 2258 O O . LEU A 1 271 ? -6.286 3.415 23.234 1.00 96.31 271 LEU A O 1
ATOM 2262 N N . GLU A 1 272 ? -6.105 3.579 25.460 1.00 94.19 272 GLU A N 1
ATOM 2263 C CA . GLU A 1 272 ? -6.576 4.953 25.440 1.00 94.19 272 GLU A CA 1
ATOM 2264 C C . GLU A 1 272 ? -5.480 5.882 24.906 1.00 94.19 272 GLU A C 1
ATOM 2266 O O . GLU A 1 272 ? -4.361 5.859 25.409 1.00 94.19 272 GLU A O 1
ATOM 2271 N N . THR A 1 273 ? -5.754 6.751 23.945 1.00 93.50 273 THR A N 1
ATOM 2272 C CA . THR A 1 273 ? -4.763 7.717 23.449 1.00 93.50 273 THR A CA 1
ATOM 2273 C C . THR A 1 273 ? -4.872 9.046 24.216 1.00 93.50 273 THR A C 1
ATOM 2275 O O . THR A 1 273 ? -5.971 9.426 24.654 1.00 93.50 273 THR A O 1
ATOM 2278 N N . PRO A 1 274 ? -3.748 9.749 24.471 1.00 88.94 274 PRO A N 1
ATOM 2279 C CA . PRO A 1 274 ? -3.760 11.034 25.171 1.00 88.94 274 PRO A CA 1
ATOM 2280 C C . PRO A 1 274 ? -4.565 12.120 24.444 1.00 88.94 274 PRO A C 1
ATOM 2282 O O . PRO A 1 274 ? -4.872 12.021 23.258 1.00 88.94 274 PRO A O 1
ATOM 2285 N N . TYR A 1 275 ? -4.891 13.194 25.167 1.00 80.38 275 TYR A N 1
ATOM 2286 C CA . TYR A 1 275 ? -5.444 14.399 24.545 1.00 80.38 275 TYR A CA 1
ATOM 2287 C C . TYR A 1 275 ? -4.387 15.079 23.665 1.00 80.38 275 TYR A C 1
ATOM 2289 O O . TYR A 1 275 ? -3.215 15.107 24.032 1.00 80.38 275 TYR A O 1
ATOM 2297 N N . ASN A 1 276 ? -4.825 15.680 22.554 1.00 80.62 276 ASN A N 1
ATOM 2298 C CA . ASN A 1 276 ? -3.997 16.443 21.606 1.00 80.62 276 ASN A CA 1
ATOM 2299 C C . ASN A 1 276 ? -2.873 15.645 20.918 1.00 80.62 276 ASN A C 1
ATOM 2301 O O . ASN A 1 276 ? -1.986 16.243 20.320 1.00 80.62 276 ASN A O 1
ATOM 2305 N N . GLN A 1 277 ? -2.913 14.317 20.985 1.00 85.31 277 GLN A N 1
ATOM 2306 C CA 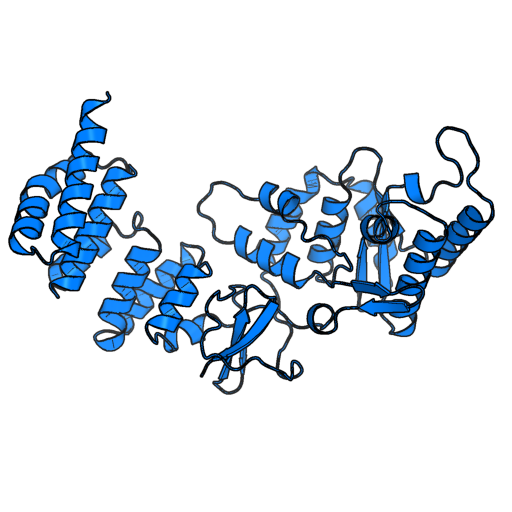. GLN A 1 277 ? -2.111 13.444 20.132 1.00 85.31 277 GLN A CA 1
ATOM 2307 C C . GLN A 1 277 ? -3.022 12.799 19.101 1.00 85.31 277 GLN A C 1
ATOM 2309 O O . GLN A 1 277 ? -4.200 12.614 19.388 1.00 85.31 277 GLN A O 1
ATOM 2314 N N . ASN A 1 278 ? -2.492 12.472 17.926 1.00 87.50 278 ASN A N 1
ATOM 2315 C CA . ASN A 1 278 ? -3.267 11.777 16.908 1.00 87.50 278 ASN A CA 1
ATOM 2316 C C . ASN A 1 278 ? -3.353 10.276 17.242 1.00 87.50 278 ASN A C 1
ATOM 2318 O O . ASN A 1 278 ? -2.322 9.624 17.424 1.00 87.50 278 ASN A O 1
ATOM 2322 N N . ASP A 1 279 ? -4.566 9.735 17.349 1.00 88.94 279 ASP A N 1
ATOM 2323 C CA . ASP A 1 279 ? -4.811 8.314 17.574 1.00 88.94 279 ASP A CA 1
ATOM 2324 C C . ASP A 1 279 ? -4.482 7.438 16.360 1.00 88.94 279 ASP A C 1
ATOM 2326 O O . ASP A 1 279 ? -4.101 6.282 16.556 1.00 88.94 279 ASP A O 1
ATOM 2330 N N . ASP A 1 280 ? -4.472 7.991 15.146 1.00 91.44 280 ASP A N 1
ATOM 2331 C CA . ASP A 1 280 ? -4.079 7.269 13.929 1.00 91.44 280 ASP A CA 1
ATOM 2332 C C . ASP A 1 280 ? -2.680 6.660 14.040 1.00 91.44 280 ASP A C 1
ATOM 2334 O O . ASP A 1 280 ? -2.453 5.523 13.630 1.00 91.44 280 ASP A O 1
ATOM 2338 N N . PHE A 1 281 ? -1.728 7.373 14.656 1.00 91.69 281 PHE A N 1
ATOM 2339 C CA . PHE A 1 281 ? -0.369 6.859 14.844 1.00 91.69 281 PHE A CA 1
ATOM 2340 C C . PHE A 1 281 ? -0.341 5.621 15.741 1.00 91.69 281 PHE A C 1
ATOM 2342 O O . PHE A 1 281 ? 0.417 4.687 15.479 1.00 91.69 281 PHE A O 1
ATOM 2349 N N . TYR A 1 282 ? -1.186 5.583 16.772 1.00 94.50 282 TYR A N 1
ATOM 2350 C CA . TYR A 1 282 ? -1.321 4.421 17.644 1.00 94.50 282 TYR A CA 1
ATOM 2351 C C . TYR A 1 282 ? -1.962 3.247 16.904 1.00 94.50 282 TYR A C 1
ATOM 2353 O O . TYR A 1 282 ? -1.505 2.112 17.039 1.00 94.50 282 TYR A O 1
ATOM 2361 N N . ILE A 1 283 ? -2.993 3.518 16.103 1.00 95.62 283 ILE A N 1
ATOM 2362 C CA . ILE A 1 283 ? -3.698 2.508 15.312 1.00 95.62 283 ILE A CA 1
ATOM 2363 C C . ILE A 1 283 ? -2.758 1.882 14.274 1.00 95.62 283 ILE A C 1
ATOM 2365 O O . ILE A 1 283 ? -2.615 0.658 14.237 1.00 95.62 283 ILE A O 1
ATOM 2369 N N . ILE A 1 284 ? -2.064 2.712 13.489 1.00 94.06 284 ILE A N 1
ATOM 2370 C CA . ILE A 1 284 ? -1.098 2.270 12.475 1.00 94.06 284 ILE A CA 1
ATOM 2371 C C . ILE A 1 284 ? 0.049 1.499 13.137 1.00 94.06 284 ILE A C 1
ATOM 2373 O O . ILE A 1 284 ? 0.401 0.417 12.669 1.00 94.06 284 ILE A O 1
ATOM 2377 N N . TYR A 1 285 ? 0.598 2.000 14.251 1.00 94.19 285 TYR A N 1
ATOM 2378 C CA . TYR A 1 285 ? 1.647 1.301 14.997 1.00 94.19 285 TYR A CA 1
ATOM 2379 C C . TYR A 1 285 ? 1.215 -0.112 15.398 1.00 94.19 285 TYR A C 1
ATOM 2381 O O . TYR A 1 285 ? 1.938 -1.066 15.118 1.00 94.19 285 TYR A O 1
ATOM 2389 N N . LEU A 1 286 ? 0.040 -0.267 16.017 1.00 95.50 286 LEU A N 1
ATOM 2390 C CA . LEU A 1 286 ? -0.441 -1.580 16.454 1.00 95.50 286 LEU A CA 1
ATOM 2391 C C . LEU A 1 286 ? -0.752 -2.499 15.268 1.00 95.50 286 LEU A C 1
ATOM 2393 O O . LEU A 1 286 ? -0.441 -3.689 15.329 1.00 95.50 286 LEU A O 1
ATOM 2397 N N . GLY A 1 287 ? -1.324 -1.958 14.188 1.00 94.50 287 GLY A N 1
ATOM 2398 C CA . GLY A 1 287 ? -1.583 -2.702 12.956 1.00 94.50 287 GLY A CA 1
ATOM 2399 C C . GLY A 1 287 ? -0.301 -3.273 12.353 1.00 94.50 287 GLY A C 1
ATOM 2400 O O . GLY A 1 287 ? -0.246 -4.463 12.046 1.00 94.50 287 GLY A O 1
ATOM 2401 N N . LEU A 1 288 ? 0.757 -2.460 12.262 1.00 93.50 288 LEU A N 1
ATOM 2402 C CA . LEU A 1 288 ? 2.071 -2.879 11.767 1.00 93.50 288 LEU A CA 1
ATOM 2403 C C . LEU A 1 288 ? 2.776 -3.844 12.728 1.00 93.50 288 LEU A C 1
ATOM 2405 O O . LEU A 1 288 ? 3.276 -4.882 12.297 1.00 93.50 288 LEU A O 1
ATOM 2409 N N . PHE A 1 289 ? 2.797 -3.527 14.025 1.00 93.50 289 PHE A N 1
ATOM 2410 C CA . PHE A 1 289 ? 3.492 -4.308 15.049 1.00 93.50 289 PHE A CA 1
ATOM 2411 C C . PHE A 1 289 ? 2.908 -5.718 15.190 1.00 93.50 289 PHE A C 1
ATOM 2413 O O . PHE A 1 289 ? 3.654 -6.694 15.255 1.00 93.50 289 PHE A O 1
ATOM 2420 N N . TYR A 1 290 ? 1.578 -5.841 15.180 1.00 92.75 290 TYR A N 1
ATOM 2421 C CA . TYR A 1 290 ? 0.894 -7.133 15.247 1.00 92.75 290 TYR A CA 1
ATOM 2422 C C . TYR A 1 290 ? 0.560 -7.738 13.878 1.00 92.75 290 TYR A C 1
ATOM 2424 O O . TYR A 1 290 ? -0.004 -8.832 13.837 1.00 92.75 290 TYR A O 1
ATOM 2432 N N . GLN A 1 291 ? 0.852 -7.046 12.769 1.00 92.06 291 GLN A N 1
ATOM 2433 C CA . GLN A 1 291 ? 0.493 -7.453 11.397 1.00 92.06 291 GLN A CA 1
ATOM 2434 C C . GLN A 1 291 ? -0.976 -7.900 11.279 1.00 92.06 291 GLN A C 1
ATOM 2436 O O . GLN A 1 291 ? -1.311 -8.948 10.706 1.00 92.06 291 GLN A O 1
ATOM 2441 N N . SER A 1 292 ? -1.840 -7.116 11.919 1.00 92.38 292 SER A N 1
ATOM 2442 C CA . SER A 1 292 ? -3.244 -7.426 12.184 1.00 92.38 292 SER A CA 1
ATOM 2443 C C . SER A 1 292 ? -4.155 -6.428 11.483 1.00 92.38 292 SER A C 1
ATOM 2445 O O . SER A 1 292 ? -3.767 -5.281 11.258 1.00 92.38 292 SER A O 1
ATOM 2447 N N . LYS A 1 293 ? -5.371 -6.866 11.138 1.00 93.62 293 LYS A N 1
ATOM 2448 C CA . LYS A 1 293 ? -6.342 -6.001 10.464 1.00 93.62 293 LYS A CA 1
ATOM 2449 C C . LYS A 1 293 ? -6.745 -4.826 11.361 1.00 93.62 293 LYS A C 1
ATOM 2451 O O . LYS A 1 293 ? -6.716 -4.929 12.589 1.00 93.62 293 LYS A O 1
ATOM 2456 N N . ILE A 1 294 ? -7.144 -3.725 10.736 1.00 96.25 294 ILE A N 1
ATOM 2457 C CA . ILE A 1 294 ? -7.621 -2.499 11.370 1.00 96.25 294 ILE A CA 1
ATOM 2458 C C . ILE A 1 294 ? -9.066 -2.278 10.927 1.00 96.25 294 ILE A C 1
ATOM 2460 O O . ILE A 1 294 ? -9.318 -1.993 9.760 1.00 96.25 294 ILE A O 1
ATOM 2464 N N . LEU A 1 295 ? -10.024 -2.404 11.840 1.00 96.81 295 LEU A N 1
ATOM 2465 C CA . LEU A 1 295 ? -11.413 -2.052 11.589 1.00 96.81 295 LEU A CA 1
ATOM 2466 C C . LEU A 1 295 ? -11.570 -0.528 11.635 1.00 96.81 295 LEU A C 1
ATOM 2468 O O . LEU A 1 295 ? -11.599 0.060 12.716 1.00 96.81 295 LEU A O 1
ATOM 2472 N N . THR A 1 296 ? -11.700 0.094 10.467 1.00 95.69 296 THR A N 1
ATOM 2473 C CA . THR A 1 296 ? -11.939 1.534 10.314 1.00 95.69 296 THR A CA 1
ATOM 2474 C C . THR A 1 296 ? -12.575 1.818 8.955 1.00 95.69 296 THR A C 1
ATOM 2476 O O . THR A 1 296 ? -12.364 1.075 7.999 1.00 95.69 296 THR A O 1
ATOM 2479 N N . ASN A 1 297 ? -13.316 2.917 8.826 1.00 93.19 297 ASN A N 1
ATOM 2480 C CA . ASN A 1 297 ? -13.693 3.467 7.526 1.00 93.19 297 ASN A CA 1
ATOM 2481 C C . ASN A 1 297 ? -12.738 4.563 7.040 1.00 93.19 297 ASN A C 1
ATOM 2483 O O . ASN A 1 297 ? -12.832 4.950 5.873 1.00 93.19 297 ASN A O 1
ATOM 2487 N N . ASP A 1 298 ? -11.763 4.969 7.853 1.00 89.38 298 ASP A N 1
ATOM 2488 C CA . ASP A 1 298 ? -10.672 5.838 7.420 1.00 89.38 298 ASP A CA 1
ATOM 2489 C C . ASP A 1 298 ? -9.699 5.092 6.488 1.00 89.38 298 ASP A C 1
ATOM 2491 O O . ASP A 1 298 ? -9.562 3.869 6.541 1.00 89.38 298 ASP A O 1
ATOM 2495 N N . ASN A 1 299 ? -9.080 5.817 5.563 1.00 79.56 299 ASN A N 1
ATOM 2496 C CA . ASN A 1 299 ? -8.023 5.307 4.690 1.00 79.56 299 ASN A CA 1
ATOM 2497 C C . ASN A 1 299 ? -6.631 5.780 5.139 1.00 79.56 299 ASN A C 1
ATOM 2499 O O . ASN A 1 299 ? -5.655 5.447 4.481 1.00 79.56 299 ASN A O 1
ATOM 2503 N N . TYR A 1 300 ? -6.536 6.606 6.189 1.00 82.25 300 TYR A N 1
ATOM 2504 C CA . TYR A 1 300 ? -5.299 7.158 6.752 1.00 82.25 300 TYR A CA 1
ATOM 2505 C C . TYR A 1 300 ? -4.385 7.868 5.749 1.00 82.25 300 TYR A C 1
ATOM 2507 O O . TYR A 1 300 ? -3.211 8.089 6.041 1.00 82.25 300 TYR A O 1
ATOM 2515 N N . LYS A 1 301 ? -4.910 8.253 4.579 1.00 71.25 301 LYS A N 1
ATOM 2516 C CA . LYS A 1 301 ? -4.128 8.806 3.468 1.00 71.25 301 LYS A CA 1
ATOM 2517 C C . LYS A 1 301 ? -3.231 9.939 3.955 1.00 71.25 301 LYS A C 1
ATOM 2519 O O . LYS A 1 301 ? -2.012 9.824 3.880 1.00 71.25 301 LYS A O 1
ATOM 2524 N N . ASP A 1 302 ? -3.821 10.964 4.564 1.00 62.47 302 ASP A N 1
ATOM 2525 C CA . ASP A 1 302 ? -3.118 12.172 5.017 1.00 62.47 302 ASP A CA 1
ATOM 2526 C C . ASP A 1 302 ? -2.076 11.899 6.117 1.00 62.47 302 ASP A C 1
ATOM 2528 O O . ASP A 1 302 ? -1.084 12.619 6.234 1.00 62.47 302 ASP A O 1
ATOM 2532 N N . HIS A 1 303 ? -2.249 10.825 6.891 1.00 69.00 303 HIS A N 1
ATOM 2533 C CA . HIS A 1 303 ? -1.332 10.431 7.963 1.00 69.00 303 HIS A CA 1
ATOM 2534 C C . HIS A 1 303 ? -0.177 9.577 7.449 1.00 69.00 303 HIS A C 1
ATOM 2536 O O . HIS A 1 303 ? 0.952 9.745 7.907 1.00 69.00 303 HIS A O 1
ATOM 2542 N N . ILE A 1 304 ? -0.435 8.729 6.451 1.00 64.31 304 ILE A N 1
ATOM 2543 C CA . ILE A 1 304 ? 0.580 7.926 5.768 1.00 64.31 304 ILE A CA 1
ATOM 2544 C C . ILE A 1 304 ? 1.492 8.819 4.909 1.00 64.31 304 ILE A C 1
ATOM 2546 O O . ILE A 1 304 ? 2.707 8.614 4.888 1.00 64.31 304 ILE A O 1
ATOM 2550 N N . PHE A 1 305 ? 0.944 9.868 4.273 1.00 57.78 305 PHE A N 1
ATOM 2551 C CA . PHE A 1 305 ? 1.721 10.840 3.488 1.00 57.78 305 PHE A CA 1
ATOM 2552 C C . PHE A 1 305 ? 2.814 11.547 4.309 1.00 57.78 305 PHE A C 1
ATOM 2554 O O . PHE A 1 305 ? 3.852 11.895 3.748 1.00 57.78 305 PHE A O 1
ATOM 2561 N N . ASN A 1 306 ? 2.637 11.709 5.626 1.00 55.72 306 ASN A N 1
ATOM 2562 C CA . ASN A 1 306 ? 3.632 12.353 6.495 1.00 55.72 306 ASN A CA 1
ATOM 2563 C C . ASN A 1 306 ? 4.905 11.518 6.705 1.00 55.72 306 ASN A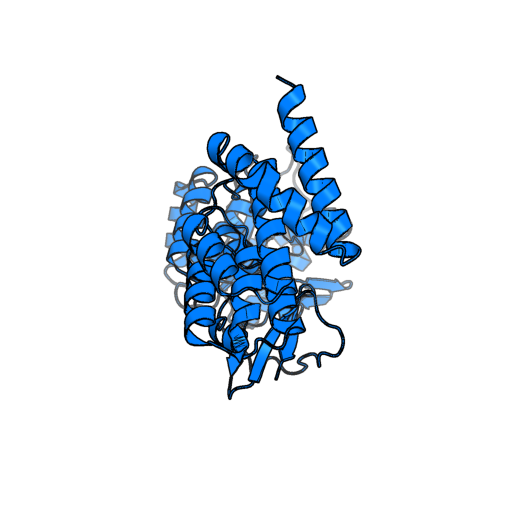 C 1
ATOM 2565 O O . ASN A 1 306 ? 5.919 12.060 7.141 1.00 55.72 306 ASN A O 1
ATOM 2569 N N . PHE A 1 307 ? 4.883 10.222 6.381 1.00 55.78 307 PHE A N 1
ATOM 2570 C CA . PHE A 1 307 ? 6.069 9.362 6.452 1.00 55.78 307 PHE A CA 1
ATOM 2571 C C . PHE A 1 307 ? 6.865 9.326 5.154 1.00 55.78 307 PHE A C 1
ATOM 2573 O O . PHE A 1 307 ? 7.905 8.665 5.116 1.00 55.78 307 PHE A O 1
ATOM 2580 N N . ARG A 1 308 ? 6.392 10.029 4.113 1.00 52.66 308 ARG A N 1
ATOM 2581 C CA . ARG A 1 308 ? 7.094 10.114 2.841 1.00 52.66 308 ARG A CA 1
ATOM 2582 C C . ARG A 1 308 ? 8.334 10.978 2.994 1.00 52.66 308 ARG A C 1
ATOM 2584 O O . ARG A 1 308 ? 8.247 12.199 3.126 1.00 52.66 308 ARG A O 1
ATOM 2591 N N . THR A 1 309 ? 9.506 10.364 2.963 1.00 49.81 309 THR A N 1
ATOM 2592 C CA . THR A 1 309 ? 10.742 11.109 2.780 1.00 49.81 309 THR A CA 1
ATOM 2593 C C . THR A 1 309 ? 10.913 11.389 1.288 1.00 49.81 309 THR A C 1
ATOM 2595 O O . THR A 1 309 ? 10.677 10.540 0.440 1.00 49.81 309 THR A O 1
ATOM 2598 N N . ASN A 1 310 ? 11.374 12.588 0.922 1.00 43.47 310 ASN A N 1
ATOM 2599 C CA . ASN A 1 310 ? 11.717 12.916 -0.474 1.00 43.47 310 ASN A CA 1
ATOM 2600 C C . ASN A 1 310 ? 12.934 12.120 -1.006 1.00 43.47 310 ASN A C 1
ATOM 2602 O O . ASN A 1 310 ? 13.517 12.487 -2.029 1.00 43.47 310 ASN A O 1
ATOM 2606 N N . LYS A 1 311 ? 13.379 11.082 -0.290 1.00 48.78 311 LYS A N 1
ATOM 2607 C CA . LYS A 1 311 ? 14.502 10.239 -0.682 1.00 48.78 311 LYS A CA 1
ATOM 2608 C C . LYS A 1 311 ? 13.995 9.136 -1.603 1.00 48.78 311 LYS A C 1
ATOM 2610 O O . LYS A 1 311 ? 12.894 8.631 -1.451 1.00 48.78 311 LYS A O 1
ATOM 2615 N N . LEU A 1 312 ? 14.830 8.781 -2.571 1.00 46.41 312 LEU A N 1
ATOM 2616 C CA . LEU A 1 312 ? 14.583 7.815 -3.647 1.00 46.41 312 LEU A CA 1
ATOM 2617 C C . LEU A 1 312 ? 14.341 6.363 -3.170 1.00 46.41 312 LEU A C 1
ATOM 2619 O O . LEU A 1 312 ? 14.373 5.452 -3.990 1.00 46.41 312 LEU A O 1
ATOM 2623 N N . GLU A 1 313 ? 14.114 6.131 -1.877 1.00 51.97 313 GLU A N 1
ATOM 2624 C CA . GLU A 1 313 ? 13.989 4.796 -1.301 1.00 51.97 313 GLU A CA 1
ATOM 2625 C C . GLU A 1 313 ? 12.557 4.271 -1.455 1.00 51.97 313 GLU A C 1
ATOM 2627 O O . GLU A 1 313 ? 11.569 4.874 -1.041 1.00 51.97 313 GLU A O 1
ATOM 2632 N N . SER A 1 314 ? 12.469 3.124 -2.118 1.00 56.06 314 SER A N 1
ATOM 2633 C CA . SER A 1 314 ? 11.279 2.485 -2.674 1.00 56.06 314 SER A CA 1
ATOM 2634 C C . SER A 1 314 ? 10.239 1.984 -1.671 1.00 56.06 314 SER A C 1
ATOM 2636 O O . SER A 1 314 ? 9.147 1.574 -2.067 1.00 56.06 314 SER A O 1
ATOM 2638 N N . ASP A 1 315 ? 10.575 1.988 -0.388 1.00 58.91 315 ASP A N 1
ATOM 2639 C CA . ASP A 1 315 ? 9.904 1.172 0.622 1.00 58.91 315 ASP A CA 1
ATOM 2640 C C . ASP A 1 315 ? 8.610 1.831 1.146 1.00 58.91 315 ASP A C 1
ATOM 2642 O O . ASP A 1 315 ? 7.683 1.147 1.579 1.00 58.91 315 ASP A O 1
ATOM 2646 N N . GLU A 1 316 ? 8.479 3.156 1.038 1.00 62.12 316 GLU A N 1
ATOM 2647 C CA . GLU A 1 316 ? 7.384 3.922 1.660 1.00 62.12 316 GLU A CA 1
ATOM 2648 C C . GLU A 1 316 ? 6.020 3.719 0.976 1.00 62.12 316 GLU A C 1
ATOM 2650 O O . GLU A 1 316 ? 4.999 3.582 1.648 1.00 62.12 316 GLU A O 1
ATOM 2655 N N . ASN A 1 317 ? 5.981 3.604 -0.354 1.00 65.94 317 ASN A N 1
ATOM 2656 C CA . ASN A 1 317 ? 4.727 3.319 -1.064 1.00 65.94 317 ASN A CA 1
ATOM 2657 C C . ASN A 1 317 ? 4.287 1.849 -0.900 1.00 65.94 317 ASN A C 1
ATOM 2659 O O . ASN A 1 317 ? 3.100 1.538 -1.009 1.00 65.94 317 ASN A O 1
ATOM 2663 N N . MET A 1 318 ? 5.224 0.927 -0.628 1.00 76.88 318 MET A N 1
ATOM 2664 C CA . MET A 1 318 ? 4.874 -0.458 -0.287 1.00 76.88 318 MET A CA 1
ATOM 2665 C C . MET A 1 318 ? 4.174 -0.522 1.071 1.00 76.88 318 MET A C 1
ATOM 2667 O O . MET A 1 318 ? 3.220 -1.280 1.225 1.00 76.88 318 MET A O 1
ATOM 2671 N N . VAL A 1 319 ? 4.617 0.296 2.032 1.00 83.31 319 VAL A N 1
ATOM 2672 C CA . VAL A 1 319 ? 3.978 0.423 3.350 1.00 83.31 319 VAL A CA 1
ATOM 2673 C C . VAL A 1 319 ? 2.577 0.980 3.235 1.00 83.31 319 VAL A C 1
ATOM 2675 O O . VAL A 1 319 ? 1.684 0.452 3.879 1.00 83.31 319 VAL A O 1
ATOM 2678 N N . GLU A 1 320 ? 2.361 2.011 2.419 1.00 82.50 320 GLU A N 1
ATOM 2679 C CA . GLU A 1 320 ? 1.022 2.568 2.204 1.00 82.50 320 GLU A CA 1
ATOM 2680 C C . GLU A 1 320 ? 0.055 1.499 1.692 1.00 82.50 320 GLU A C 1
ATOM 2682 O O . GLU A 1 320 ? -0.987 1.263 2.301 1.00 82.50 320 GLU A O 1
ATOM 2687 N N . ASN A 1 321 ? 0.445 0.770 0.642 1.00 84.00 321 ASN A N 1
ATOM 2688 C CA . ASN A 1 321 ? -0.360 -0.332 0.119 1.00 84.00 321 ASN A CA 1
ATOM 2689 C C . ASN A 1 321 ? -0.553 -1.461 1.141 1.00 84.00 321 ASN A C 1
ATOM 2691 O O . ASN A 1 321 ? -1.583 -2.134 1.109 1.00 84.00 321 ASN A O 1
ATOM 2695 N N . TYR A 1 322 ? 0.417 -1.678 2.033 1.00 89.06 322 TYR A N 1
ATOM 2696 C CA . TYR A 1 322 ? 0.299 -2.649 3.113 1.00 89.06 322 TYR A CA 1
ATOM 2697 C C . TYR A 1 322 ? -0.638 -2.175 4.228 1.00 89.06 322 TYR A C 1
ATOM 2699 O O . TYR A 1 322 ? -1.478 -2.946 4.669 1.00 89.06 322 TYR A O 1
ATOM 2707 N N . ILE A 1 323 ? -0.583 -0.911 4.650 1.00 89.62 323 ILE A N 1
ATOM 2708 C CA . ILE A 1 323 ? -1.532 -0.350 5.622 1.00 89.62 323 ILE A CA 1
ATOM 2709 C C . ILE A 1 323 ? -2.953 -0.394 5.044 1.00 89.62 323 ILE A C 1
ATOM 2711 O O . ILE A 1 323 ? -3.866 -0.862 5.720 1.00 89.62 323 ILE A O 1
ATOM 2715 N N . ASP A 1 324 ? -3.131 -0.025 3.773 1.00 87.56 324 ASP A N 1
ATOM 2716 C CA . ASP A 1 324 ? -4.386 -0.205 3.027 1.00 87.56 324 ASP A CA 1
ATOM 2717 C C . ASP A 1 324 ? -4.871 -1.667 3.023 1.00 87.56 324 ASP A C 1
ATOM 2719 O O . ASP A 1 324 ? -6.075 -1.948 3.022 1.00 87.56 324 ASP A O 1
ATOM 2723 N N . ASP A 1 325 ? -3.940 -2.621 2.971 1.00 89.00 325 ASP A N 1
ATOM 2724 C CA . ASP A 1 325 ? -4.240 -4.046 3.064 1.00 89.00 325 ASP A CA 1
ATOM 2725 C C . ASP A 1 325 ? -4.671 -4.455 4.476 1.00 89.00 325 ASP A C 1
ATOM 2727 O O . ASP A 1 325 ? -5.570 -5.287 4.624 1.00 89.00 325 ASP A O 1
ATOM 2731 N N . LEU A 1 326 ? -4.111 -3.834 5.515 1.00 91.88 326 LEU A N 1
ATOM 2732 C CA . LEU A 1 326 ? -4.533 -4.052 6.895 1.00 91.88 326 LEU A CA 1
ATOM 2733 C C . LEU A 1 326 ? -5.940 -3.497 7.170 1.00 91.88 326 LEU A C 1
ATOM 2735 O O . LEU A 1 326 ? -6.630 -4.023 8.038 1.00 91.88 326 LEU A O 1
ATOM 2739 N N . VAL A 1 327 ? -6.413 -2.488 6.437 1.00 93.00 327 VAL A N 1
ATOM 2740 C CA . VAL A 1 327 ? -7.743 -1.900 6.665 1.00 93.00 327 VAL A CA 1
ATOM 2741 C C . VAL A 1 327 ? -8.882 -2.865 6.296 1.00 93.00 327 VAL A C 1
ATOM 2743 O O . VAL A 1 327 ? -8.986 -3.352 5.166 1.00 93.00 327 VAL A O 1
ATOM 2746 N N . SER A 1 328 ? -9.790 -3.059 7.255 1.00 93.50 328 SER A N 1
ATOM 2747 C CA . SER A 1 328 ? -11.080 -3.737 7.135 1.00 93.50 328 SER A CA 1
ATOM 2748 C C . SER A 1 328 ? -12.208 -2.710 7.254 1.00 93.50 328 SER A C 1
ATOM 2750 O O . SER A 1 328 ? -12.330 -2.029 8.273 1.00 93.50 328 SER A O 1
ATOM 2752 N N . LYS A 1 329 ? -13.052 -2.609 6.224 1.00 93.31 329 LYS A N 1
ATOM 2753 C CA . LYS A 1 329 ? -14.176 -1.661 6.172 1.00 93.31 329 LYS A CA 1
ATOM 2754 C C . LYS A 1 329 ? -15.431 -2.242 6.813 1.00 93.31 329 LYS A C 1
ATOM 2756 O O . LYS A 1 329 ? -15.585 -3.461 6.920 1.00 93.31 329 LYS A O 1
ATOM 2761 N N . TYR A 1 330 ? -16.351 -1.369 7.212 1.00 94.62 330 TYR A N 1
ATOM 2762 C CA . TYR A 1 330 ? -17.639 -1.772 7.767 1.00 94.62 330 TYR A CA 1
ATOM 2763 C C . TYR A 1 330 ? -18.768 -0.817 7.381 1.00 94.62 330 TYR A C 1
ATOM 2765 O O . TYR A 1 330 ? -18.557 0.359 7.101 1.00 94.62 330 TYR A O 1
ATOM 2773 N N . ASN A 1 331 ? -19.995 -1.321 7.445 1.00 94.06 331 ASN A N 1
ATOM 2774 C CA . ASN A 1 331 ? -21.227 -0.566 7.295 1.00 94.06 331 ASN A CA 1
ATOM 2775 C C . ASN A 1 331 ? -22.121 -0.773 8.518 1.00 94.06 331 ASN A C 1
ATOM 2777 O O . ASN A 1 331 ? -22.175 -1.858 9.101 1.00 94.06 331 ASN A O 1
ATOM 2781 N N . ILE A 1 332 ? -22.851 0.277 8.883 1.00 92.44 332 ILE A N 1
ATOM 2782 C CA . ILE A 1 332 ? -23.867 0.246 9.933 1.00 92.44 332 ILE A CA 1
ATOM 2783 C C . ILE A 1 332 ? -25.214 0.517 9.265 1.00 92.44 332 ILE A C 1
ATOM 2785 O O . ILE A 1 332 ? -25.466 1.620 8.786 1.00 92.44 332 ILE A O 1
ATOM 2789 N N . LEU A 1 333 ? -26.074 -0.500 9.215 1.00 88.38 333 LEU A N 1
ATOM 2790 C CA . LEU A 1 333 ? -27.404 -0.434 8.607 1.00 88.38 333 LEU A CA 1
ATOM 2791 C C . LEU A 1 333 ? -28.453 -0.546 9.713 1.00 88.38 333 LEU A C 1
ATOM 2793 O O . LEU A 1 333 ? -28.870 -1.640 10.101 1.00 88.38 333 LEU A O 1
ATOM 2797 N N . GLY A 1 334 ? -28.826 0.608 10.270 1.00 84.56 334 GLY A N 1
ATOM 2798 C CA . GLY A 1 334 ? -29.672 0.689 11.459 1.00 84.56 334 GLY A CA 1
ATOM 2799 C C . GLY A 1 334 ? -29.004 0.010 12.656 1.00 84.56 334 GLY A C 1
ATOM 2800 O O . GLY A 1 334 ? -28.000 0.491 13.187 1.00 84.56 334 GLY A O 1
ATOM 2801 N N . ASP A 1 335 ? -29.558 -1.128 13.070 1.00 83.88 335 ASP A N 1
ATOM 2802 C CA . ASP A 1 335 ? -29.024 -1.936 14.166 1.00 83.88 335 ASP A CA 1
ATOM 2803 C C . ASP A 1 335 ? -28.020 -3.010 13.736 1.00 83.88 335 ASP A C 1
ATOM 2805 O O . ASP A 1 335 ? -27.349 -3.588 14.596 1.00 83.88 335 ASP A O 1
ATOM 2809 N N . SER A 1 336 ? -27.894 -3.274 12.439 1.00 87.75 336 SER A N 1
ATOM 2810 C CA . SER A 1 336 ? -26.996 -4.309 11.931 1.00 87.75 336 SER A CA 1
ATOM 2811 C C . SER A 1 336 ? -25.611 -3.738 11.652 1.00 87.75 336 SER A C 1
ATOM 2813 O O . SER A 1 336 ? -25.482 -2.654 11.081 1.00 87.75 336 SER A O 1
ATOM 2815 N N . ILE A 1 337 ? -24.578 -4.490 12.031 1.00 92.81 337 ILE A N 1
ATOM 2816 C CA . ILE A 1 337 ? -23.199 -4.239 11.609 1.00 92.81 337 ILE A CA 1
ATOM 2817 C C . ILE A 1 337 ? -22.850 -5.220 10.491 1.00 92.81 337 ILE A C 1
ATOM 2819 O O . ILE A 1 337 ? -23.146 -6.409 10.590 1.00 92.81 337 ILE A O 1
ATOM 2823 N N . VAL A 1 338 ? -22.245 -4.716 9.423 1.00 91.81 338 VAL A N 1
ATOM 2824 C CA . VAL A 1 338 ? -21.783 -5.519 8.289 1.00 91.81 338 VAL A CA 1
ATOM 2825 C C . VAL A 1 338 ? -20.315 -5.201 8.083 1.00 91.81 338 VAL A C 1
ATOM 2827 O O . VAL A 1 338 ? -19.962 -4.046 7.876 1.00 91.81 338 VAL A O 1
ATOM 2830 N N . ILE A 1 339 ? -19.454 -6.208 8.156 1.00 91.50 339 ILE A N 1
ATOM 2831 C CA . ILE A 1 339 ? -18.031 -6.057 7.846 1.00 91.50 339 ILE A CA 1
ATOM 2832 C C . ILE A 1 339 ? -17.850 -6.417 6.375 1.00 91.50 339 ILE A C 1
ATOM 2834 O O . ILE A 1 339 ? -18.425 -7.397 5.901 1.00 91.50 339 ILE A O 1
ATOM 2838 N N . ASP A 1 340 ? -17.085 -5.612 5.643 1.00 85.94 340 ASP A N 1
ATOM 2839 C CA . ASP A 1 340 ? -16.785 -5.906 4.247 1.00 85.94 340 ASP A CA 1
ATOM 2840 C C . ASP A 1 340 ? -15.942 -7.184 4.150 1.00 85.94 340 ASP A C 1
ATOM 2842 O O . ASP A 1 340 ? -14.806 -7.234 4.630 1.00 85.94 340 ASP A O 1
ATOM 2846 N N . TYR A 1 341 ? -16.518 -8.214 3.523 1.00 79.12 341 TYR A N 1
ATOM 2847 C CA . TYR A 1 341 ? -15.945 -9.557 3.465 1.00 79.12 341 TYR A CA 1
ATOM 2848 C C . TYR A 1 341 ? -14.508 -9.533 2.940 1.00 79.12 341 TYR A C 1
ATOM 2850 O O . TYR A 1 341 ? -13.601 -9.972 3.641 1.00 79.12 341 TYR A O 1
ATOM 2858 N N . ILE A 1 342 ? -14.282 -8.941 1.762 1.00 73.38 342 ILE A N 1
ATOM 2859 C CA . ILE A 1 342 ? -12.976 -8.942 1.085 1.00 73.38 342 ILE A CA 1
ATOM 2860 C C . ILE A 1 342 ? -11.905 -8.276 1.953 1.00 73.38 342 ILE A C 1
ATOM 2862 O O . ILE A 1 342 ? -10.799 -8.796 2.082 1.00 73.38 342 ILE A O 1
ATOM 2866 N N . SER A 1 343 ? -12.213 -7.129 2.558 1.00 78.06 343 SER A N 1
ATOM 2867 C CA . SER A 1 343 ? -11.259 -6.406 3.402 1.00 78.06 343 SER A CA 1
ATOM 2868 C C . SER A 1 343 ? -10.950 -7.127 4.721 1.00 78.06 343 SER A C 1
ATOM 2870 O O . SER A 1 343 ? -9.836 -6.993 5.235 1.00 78.06 343 SER A O 1
ATOM 2872 N N . SER A 1 344 ? -11.889 -7.942 5.214 1.00 76.94 344 SER A N 1
ATOM 2873 C CA . SER A 1 344 ? -11.737 -8.730 6.441 1.00 76.94 344 SER A CA 1
ATOM 2874 C C . SER A 1 344 ? -10.952 -10.031 6.266 1.00 76.94 344 SER A C 1
ATOM 2876 O O . SER A 1 344 ? -10.470 -10.587 7.251 1.00 76.94 344 SER A O 1
ATOM 2878 N N . LEU A 1 345 ? -10.785 -10.510 5.029 1.00 81.00 345 LEU A N 1
ATOM 2879 C CA . LEU A 1 345 ? -10.043 -11.737 4.758 1.00 81.00 345 LEU A CA 1
ATOM 2880 C C . LEU A 1 345 ? -8.572 -11.600 5.163 1.00 81.00 345 LEU A C 1
ATOM 2882 O O . LEU A 1 345 ? -7.910 -10.595 4.884 1.00 81.00 345 LEU A O 1
ATOM 2886 N N . ASN A 1 346 ? -8.027 -12.661 5.756 1.00 84.25 346 ASN A N 1
ATOM 2887 C CA . ASN A 1 346 ? -6.611 -12.767 6.103 1.00 84.25 346 ASN A CA 1
ATOM 2888 C C . ASN A 1 346 ? -5.762 -13.146 4.870 1.00 84.25 346 ASN A C 1
ATOM 2890 O O . ASN A 1 346 ? -5.048 -14.146 4.856 1.00 84.25 346 ASN A O 1
ATOM 2894 N N . ILE A 1 347 ? -5.881 -12.340 3.818 1.00 89.75 347 ILE A N 1
ATOM 2895 C CA . ILE A 1 347 ? -5.138 -12.427 2.558 1.00 89.75 347 ILE A CA 1
ATOM 2896 C C . ILE A 1 347 ? -4.341 -11.140 2.356 1.00 89.75 347 ILE A C 1
ATOM 2898 O O . ILE A 1 347 ? -4.730 -10.093 2.876 1.00 89.75 347 ILE A O 1
ATOM 2902 N N . SER A 1 348 ? -3.262 -11.214 1.578 1.00 91.38 348 SER A N 1
ATOM 2903 C CA . SER A 1 348 ? -2.472 -10.036 1.214 1.00 91.38 348 SER A CA 1
ATOM 2904 C C . SER A 1 348 ? -2.919 -9.441 -0.115 1.00 91.38 348 SER A C 1
ATOM 2906 O O . SER A 1 348 ? -2.893 -10.130 -1.134 1.00 91.38 348 SER A O 1
ATOM 2908 N N . LYS A 1 349 ? -3.264 -8.151 -0.154 1.00 90.12 349 LYS A N 1
ATOM 2909 C CA . LYS A 1 349 ? -3.558 -7.398 -1.393 1.00 90.12 349 LYS A CA 1
ATOM 2910 C C . LYS A 1 349 ? -2.287 -7.020 -2.173 1.00 90.12 349 LYS A C 1
ATOM 2912 O O . LYS A 1 349 ? -2.059 -5.855 -2.496 1.00 90.12 349 LYS A O 1
ATOM 2917 N N . CYS A 1 350 ? -1.470 -8.017 -2.491 1.00 92.62 350 CYS A N 1
ATOM 2918 C CA . CYS A 1 350 ? -0.278 -7.931 -3.334 1.00 92.62 350 CYS A CA 1
ATOM 2919 C C . CYS A 1 350 ? -0.430 -8.820 -4.577 1.00 92.62 350 CYS A C 1
ATOM 2921 O O . CYS A 1 350 ? -1.382 -9.594 -4.668 1.00 92.62 350 CYS A O 1
ATOM 2923 N N . ILE A 1 351 ? 0.480 -8.705 -5.545 1.00 93.94 351 ILE A N 1
ATOM 2924 C CA . ILE A 1 351 ? 0.537 -9.637 -6.679 1.00 93.94 351 ILE A CA 1
ATOM 2925 C C . ILE A 1 351 ? 0.808 -11.040 -6.130 1.00 93.94 351 ILE A C 1
ATOM 2927 O O . ILE A 1 351 ? 1.727 -11.216 -5.334 1.00 93.94 351 ILE A O 1
ATOM 2931 N N . GLN A 1 352 ? 0.012 -12.029 -6.534 1.00 94.88 352 GLN A N 1
ATOM 2932 C CA . GLN A 1 352 ? 0.168 -13.412 -6.085 1.00 94.88 352 GLN A CA 1
ATOM 2933 C C . GLN A 1 352 ? 0.243 -14.366 -7.266 1.00 94.88 352 GLN A C 1
ATOM 2935 O O . GLN A 1 352 ? -0.551 -14.261 -8.198 1.00 94.88 352 GLN A O 1
ATOM 2940 N N . ILE A 1 353 ? 1.138 -15.345 -7.199 1.00 93.62 353 ILE A N 1
ATOM 2941 C CA . ILE A 1 353 ? 1.273 -16.381 -8.225 1.00 93.62 353 ILE A CA 1
ATOM 2942 C C . ILE A 1 353 ? 0.925 -17.736 -7.634 1.00 93.62 353 ILE A C 1
ATOM 2944 O O . ILE A 1 353 ? 1.506 -18.176 -6.640 1.00 93.62 353 ILE A O 1
ATOM 2948 N N . LYS A 1 354 ? -0.015 -18.435 -8.273 1.00 91.12 354 LYS A N 1
ATOM 2949 C CA . LYS A 1 354 ? -0.394 -19.795 -7.885 1.00 91.12 354 LYS A CA 1
ATOM 2950 C C . LYS A 1 354 ? -0.686 -20.629 -9.117 1.00 91.12 354 LYS A C 1
ATOM 2952 O O . LYS A 1 354 ? -1.525 -20.257 -9.928 1.00 91.12 354 LYS A O 1
ATOM 2957 N N . ASN A 1 355 ? -0.029 -21.782 -9.227 1.00 87.50 355 ASN A N 1
ATOM 2958 C CA . ASN A 1 355 ? -0.201 -22.715 -10.345 1.00 87.50 355 ASN A CA 1
ATOM 2959 C C . ASN A 1 355 ? -0.038 -22.032 -11.718 1.00 87.50 355 ASN A C 1
ATOM 2961 O O . ASN A 1 355 ? -0.841 -22.259 -12.616 1.00 87.50 355 ASN A O 1
ATOM 2965 N N . ASN A 1 356 ? 0.977 -21.170 -11.854 1.00 86.12 356 ASN A N 1
ATOM 2966 C CA . ASN A 1 356 ? 1.258 -20.352 -13.046 1.00 86.12 356 ASN A CA 1
ATOM 2967 C C . ASN A 1 356 ? 0.164 -19.344 -13.444 1.00 86.12 356 ASN A C 1
ATOM 2969 O O . ASN A 1 356 ? 0.283 -18.723 -14.493 1.00 86.12 356 ASN A O 1
ATOM 2973 N N . ILE A 1 357 ? -0.857 -19.153 -12.609 1.00 91.25 357 ILE A N 1
ATOM 2974 C CA . ILE A 1 357 ? -1.849 -18.087 -12.753 1.00 91.25 357 ILE A CA 1
ATOM 2975 C C . ILE A 1 357 ? -1.412 -16.921 -11.874 1.00 91.25 357 ILE A C 1
ATOM 2977 O O . ILE A 1 357 ? -1.054 -17.123 -10.706 1.00 91.25 357 ILE A O 1
ATOM 2981 N N . VAL A 1 358 ? -1.460 -15.707 -12.419 1.00 93.62 358 VAL A N 1
ATOM 2982 C CA . VAL A 1 358 ? -1.164 -14.488 -11.668 1.00 93.62 358 VAL A CA 1
ATOM 2983 C C . VAL A 1 358 ? -2.471 -13.844 -11.213 1.00 93.62 358 VAL A C 1
ATOM 2985 O O . VAL A 1 358 ? -3.425 -13.696 -11.972 1.00 93.62 358 VAL A O 1
ATOM 2988 N N . TYR A 1 359 ? -2.514 -13.423 -9.958 1.00 94.25 359 TYR A N 1
ATOM 2989 C CA . TYR A 1 359 ? -3.604 -12.652 -9.381 1.00 94.25 359 TYR A CA 1
ATOM 2990 C C . TYR A 1 359 ? -3.071 -11.272 -9.033 1.00 94.25 359 TYR A C 1
ATOM 2992 O O . TYR A 1 359 ? -2.162 -11.139 -8.214 1.00 94.25 359 TYR A O 1
ATOM 3000 N N . ILE A 1 360 ? -3.625 -10.241 -9.664 1.00 94.25 360 ILE A N 1
ATOM 3001 C CA . ILE A 1 360 ? -3.145 -8.867 -9.506 1.00 94.25 360 ILE A CA 1
ATOM 3002 C C . ILE A 1 360 ? -4.214 -8.055 -8.768 1.00 94.25 360 ILE A C 1
ATOM 3004 O O . ILE A 1 360 ? -5.371 -8.034 -9.202 1.00 94.25 360 ILE A O 1
ATOM 3008 N N . PRO A 1 361 ? -3.877 -7.380 -7.656 1.00 92.56 361 PRO A N 1
ATOM 3009 C CA . PRO A 1 361 ? -4.808 -6.499 -6.975 1.00 92.56 361 PRO A CA 1
ATOM 3010 C C . PRO A 1 361 ? -5.011 -5.218 -7.792 1.00 92.56 361 PRO A C 1
ATOM 3012 O O . PRO A 1 361 ? -4.089 -4.673 -8.396 1.00 92.56 361 PRO A O 1
ATOM 3015 N N . THR A 1 362 ? -6.231 -4.705 -7.784 1.00 90.69 362 THR A N 1
ATOM 3016 C CA . THR A 1 362 ? -6.629 -3.468 -8.466 1.00 90.69 362 THR A CA 1
ATOM 3017 C C . THR A 1 362 ? -6.732 -2.317 -7.473 1.00 90.69 362 THR A C 1
ATOM 3019 O O . THR A 1 362 ? -6.900 -2.528 -6.269 1.00 90.69 362 THR A O 1
ATOM 3022 N N . THR A 1 363 ? -6.698 -1.079 -7.961 1.00 85.62 363 THR A N 1
ATOM 3023 C CA . THR A 1 363 ? -6.929 0.120 -7.131 1.00 85.62 363 THR A CA 1
ATOM 3024 C C . THR A 1 363 ? -8.301 0.148 -6.448 1.00 85.62 363 THR A C 1
ATOM 3026 O O . THR A 1 363 ? -8.450 0.790 -5.413 1.00 85.62 363 THR A O 1
ATOM 3029 N N . ASN A 1 364 ? -9.275 -0.614 -6.956 1.00 82.06 364 ASN A N 1
ATOM 3030 C CA . ASN A 1 364 ? -10.592 -0.804 -6.339 1.00 82.06 364 ASN A CA 1
ATOM 3031 C C . ASN A 1 364 ? -10.611 -1.924 -5.280 1.00 82.06 364 ASN A C 1
ATOM 3033 O O . ASN A 1 364 ? -11.682 -2.392 -4.900 1.00 82.06 364 ASN A O 1
ATOM 3037 N N . ASN A 1 365 ? -9.441 -2.393 -4.830 1.00 78.12 365 ASN A N 1
ATOM 3038 C CA . ASN A 1 365 ? -9.262 -3.457 -3.835 1.00 78.12 365 ASN A CA 1
ATOM 3039 C C . ASN A 1 365 ? -9.886 -4.819 -4.214 1.00 78.12 365 ASN A C 1
ATOM 3041 O O . ASN A 1 365 ? -10.078 -5.676 -3.352 1.00 78.12 365 ASN A O 1
ATOM 3045 N N . LYS A 1 366 ? -10.157 -5.045 -5.505 1.00 86.94 366 LYS A N 1
ATOM 3046 C CA . LYS A 1 366 ? -10.494 -6.362 -6.073 1.00 86.94 366 LYS A CA 1
ATOM 3047 C C . LYS A 1 366 ? -9.261 -7.022 -6.675 1.00 86.94 366 LYS A C 1
ATOM 3049 O O . LYS A 1 366 ? -8.288 -6.330 -6.956 1.00 86.94 366 LYS A O 1
ATOM 3054 N N . PHE A 1 367 ? -9.334 -8.319 -6.951 1.00 91.25 367 PHE A N 1
ATOM 3055 C CA . PHE A 1 367 ? -8.307 -9.038 -7.702 1.00 91.25 367 PHE A CA 1
ATOM 3056 C C . PHE A 1 367 ? -8.768 -9.335 -9.119 1.00 91.25 367 PHE A C 1
ATOM 3058 O O . PHE A 1 367 ? -9.937 -9.652 -9.336 1.00 91.25 367 PHE A O 1
ATOM 3065 N N . ILE A 1 368 ? -7.839 -9.265 -10.063 1.00 92.56 368 ILE A N 1
ATOM 3066 C CA . ILE A 1 368 ? -8.021 -9.795 -11.409 1.00 92.56 368 ILE A CA 1
ATOM 3067 C C . ILE A 1 368 ? -7.192 -11.060 -11.577 1.00 92.56 368 ILE A C 1
ATOM 3069 O O . ILE A 1 368 ? -6.087 -11.161 -11.040 1.00 92.56 368 ILE A O 1
ATOM 3073 N N . ARG A 1 369 ? -7.721 -12.007 -12.346 1.00 91.50 369 ARG A N 1
ATOM 3074 C CA . ARG A 1 369 ? -6.949 -13.133 -12.860 1.00 91.50 369 ARG A CA 1
ATOM 3075 C C . ARG A 1 369 ? -6.227 -12.697 -14.136 1.00 91.50 369 ARG A C 1
ATOM 3077 O O . ARG A 1 369 ? -6.868 -12.253 -15.085 1.00 91.50 369 ARG A O 1
ATOM 3084 N N . TYR A 1 370 ? -4.909 -12.830 -14.139 1.00 85.56 370 TYR A N 1
ATOM 3085 C CA . TYR A 1 370 ? -4.005 -12.447 -15.211 1.00 85.56 370 TYR A CA 1
ATOM 3086 C C . TYR A 1 370 ? -3.180 -13.677 -15.616 1.00 85.56 370 TYR A C 1
ATOM 3088 O O . TYR A 1 370 ? -2.374 -14.163 -14.826 1.00 85.56 370 TYR A O 1
ATOM 3096 N N . ILE A 1 371 ? -3.403 -14.154 -16.847 1.00 79.00 371 ILE A N 1
ATOM 3097 C CA . ILE A 1 371 ? -2.819 -15.378 -17.441 1.00 79.00 371 ILE A CA 1
ATOM 3098 C C . ILE A 1 371 ? -3.367 -16.685 -16.842 1.00 79.00 371 ILE A C 1
ATOM 3100 O O . ILE A 1 371 ? -3.512 -16.813 -15.606 1.00 79.00 371 ILE A O 1
#

Radius of gyration: 26.43 Å; chains: 1; bounding box: 59×56×74 Å

InterPro domains:
  IPR021869 Ribonuclease Zc3h12a-like, NYN domain [PF11977] (194-306)

Organism: NCBI:txid1070528

Sequence (371 aa):
MTTSARYFRNINHNLYQFLENNSNAEASQLINNNFPIFLKGYNGTKETKGFISLVLKFYISSNDSINLDNIYISYKNTLMKRDILNYSYYYYKSDYKKALDSFNYLMENYYIDSSNLDFIISNNMDRFIILLDGSYIKTTNSTNSVYLDNYDILRKYPFNQRIINDTISKIKDQLNEEKILKFNRIMEPYKTNEKIIIDAGNILFAVNGNITLNSYIHLIKFIKYFKNNNITPIIVIHTRHLKKTFKGNQKDKKIINAIDIIHSLSDNLILETPYNQNDDFYIIYLGLFYQSKILTNDNYKDHIFNFRTNKLESDENMVENYIDDLVSKYNILGDSIVIDYISSLNISKCIQIKNNIVYIPTTNNKFIRYI

Secondary structure (DSSP, 8-state):
--HHHHHHHHHHHHHHHHHHTT-HHHHHHHHHHHHHHHHHT-S--HHHHHHHHHHHHHHHHTT-HHHHHHHHHHHGGG--HHHHHHHHHHHTTT-HHHHHHHHHHHHHHS---HHHHHHHHHTT-HHHHHTTTT----BS--TTPEEPS-GGG--PPPP-HHHHHHHHHHHHTTS-HHHHHHHHHHHGGGTTS-EEEEEHHHHHHTTTTS--HHHHHHHHHHHHHHHHTT-EEEEEEEHHHH-SEETTEEPPHHHHHHHHHHHHHTTT-EEEEPTTS-HHHHHHHHHHHHT-EEE-S---HHHHGGG--SS--THHHHHHHHHHHHEE-EEEETTEEEE-HHHHSS---S-EEETTEEEEEBTTS-EEEE-